Protein AF-A0A117EH33-F1 (afdb_monomer_lite)

pLDDT: mean 70.71, std 17.78, range [29.2, 96.81]

Foldseek 3Di:
DDQDDPVVVLVVDDPLVNLLVVLLVVVVWDKDKDFDDADPNFGWTKIWIFGPDLEAADRFRWTFGWGDDPPATWTWTDGPVDIDTDGSQLVSLQSRAQVVLQVVLVVVPADDQLDDDDAAWFDFDDDPPPDPDDPLQGGCSPPQFQFQKWAKHWRGYNQADEDNDDQPRNDRMDGSVSVSSVCRCQVVPQVAKIWHAHPQRKIKIDSHSRHTIMIIRHPQQRFTWCPDLVVLLPAQWWQKDWPPDDTFIFGSVLVSQVQVVQQDDDPPPFAGWTWGQGPQSWIWTGRTDGPVPDPGIMITHRDDDDPDLDDADPPQRGRPRSDDCVVCRRVDNPPPPDDDD

Organism: Streptomyces scabiei (NCBI:txid1930)

Secondary structure (DSSP, 8-state):
-----HHHHTTTS-HHHHHHHHHHHHTT-EEEEEEEEEETTEEEEEEEEEE--S-SSS-EEEEEEEEEETTEEEEEEEETTEEEEEEHHHHHHHHHHHHHHHHHHHHT----TTSPPSSEEP--PPPPTT--S-TT-----TT---BSEEEEEEE--TTSBPPS--TTTT-SEEEHHHHHHHHHHHHHH-TT-EEEE-TT--EEEESSTTB-EEEEEE-GGG-EE-S-HHHH--SSEEEEE-TT---EEEEHHHHHHHHHHHTS--STTSPP-EEEE-TTS-EEEESSS-TTT-TT-EEEEEEPPPS---PBPTTT-SBGGG-BTTTTBTS----------

Sequence (341 aa):
MDYIDTKDVAAELPTRARTLVEAATANGWDVTVTSQGIVEDAHVRTINLTGAFPTPTTIAELTARCVWYGSSYWAEVSERNGRYAGGFGEFLAWVRDAPAMCRAGKEAGWIQPGSPLPGTELETVPLPQWYDGAPRERIVVRDARMYARYTQSIHHDDTGTPVREAPGYGQPHLSGDAVRAFLGGSLGFWLSSQATITDDETIIYRQTNGHSALTFTPDRDSGVIITHPERYITADAYRVTGHGRVPQVWTQAAVREAVSEATRPGPIDWPDGWALLMPDESVRFAPGGFPWKSADAYIAEPSAAPQAWGPRCGTCGWYVTEHDPARGWGRCSSFQPPTDI

Radius of gyration: 25.62 Å; chains: 1; bounding box: 52×51×78 Å

Structure (mmCIF, N/CA/C/O backbone):
data_AF-A0A117EH33-F1
#
_entry.id   AF-A0A117EH33-F1
#
loop_
_atom_site.group_PDB
_atom_site.id
_atom_site.type_symbol
_atom_site.label_atom_id
_atom_site.label_alt_id
_atom_site.label_comp_id
_atom_site.label_asym_id
_atom_site.label_entity_id
_atom_site.label_seq_id
_atom_site.pdbx_PDB_ins_code
_atom_site.Cartn_x
_atom_site.Cartn_y
_atom_site.Cartn_z
_atom_site.occupancy
_atom_site.B_iso_or_equiv
_atom_site.auth_seq_id
_atom_site.auth_comp_id
_atom_site.auth_asym_id
_atom_site.auth_atom_id
_atom_site.pdbx_PDB_model_num
ATOM 1 N N . MET A 1 1 ? 21.001 -23.228 -42.565 1.00 32.94 1 MET A N 1
ATOM 2 C CA . MET A 1 1 ? 20.419 -22.501 -41.421 1.00 32.94 1 MET A CA 1
ATOM 3 C C . MET A 1 1 ? 19.053 -22.106 -41.919 1.00 32.94 1 MET A C 1
ATOM 5 O O . MET A 1 1 ? 18.964 -21.197 -42.734 1.00 32.94 1 MET A O 1
ATOM 9 N N . ASP A 1 2 ? 18.053 -22.921 -41.606 1.00 29.20 2 ASP A N 1
ATOM 10 C CA . ASP A 1 2 ? 16.750 -22.818 -42.255 1.00 29.20 2 ASP A CA 1
ATOM 11 C C . ASP A 1 2 ? 15.936 -21.743 -41.542 1.00 29.20 2 ASP A C 1
ATOM 13 O O . ASP A 1 2 ? 15.726 -21.797 -40.331 1.00 29.20 2 ASP A O 1
ATOM 17 N N . TYR A 1 3 ? 15.570 -20.714 -42.299 1.00 35.72 3 TYR A N 1
ATOM 18 C CA . TYR A 1 3 ? 14.760 -19.596 -41.840 1.00 35.72 3 TYR A CA 1
ATOM 19 C C . TYR A 1 3 ? 13.304 -20.070 -41.863 1.00 35.72 3 TYR A C 1
ATOM 21 O O . TYR A 1 3 ? 12.694 -20.147 -42.927 1.00 35.72 3 TYR A O 1
ATOM 29 N N . ILE A 1 4 ? 12.781 -20.496 -40.714 1.00 39.84 4 ILE A N 1
ATOM 30 C CA . ILE A 1 4 ? 11.379 -20.906 -40.599 1.00 39.84 4 ILE A CA 1
ATOM 31 C C . ILE A 1 4 ? 10.542 -19.641 -40.397 1.00 39.84 4 ILE A C 1
ATOM 33 O O . ILE A 1 4 ? 10.839 -18.833 -39.516 1.00 39.84 4 ILE A O 1
ATOM 37 N N . ASP A 1 5 ? 9.530 -19.468 -41.245 1.00 42.62 5 ASP A N 1
ATOM 38 C CA . ASP A 1 5 ? 8.597 -18.341 -41.229 1.00 42.62 5 ASP A CA 1
ATOM 39 C C . ASP A 1 5 ? 7.934 -18.200 -39.840 1.00 42.62 5 ASP A C 1
ATOM 41 O O . ASP A 1 5 ? 7.454 -19.171 -39.247 1.00 42.62 5 ASP A O 1
ATOM 45 N N . THR A 1 6 ? 7.936 -16.984 -39.288 1.00 48.59 6 THR A N 1
ATOM 46 C CA . THR A 1 6 ? 7.603 -16.678 -37.883 1.00 48.59 6 THR A CA 1
ATOM 47 C C . THR A 1 6 ? 6.159 -17.006 -37.503 1.00 48.59 6 THR A C 1
ATOM 49 O O . THR A 1 6 ? 5.860 -17.173 -36.318 1.00 48.59 6 THR A O 1
ATOM 52 N N . LYS A 1 7 ? 5.260 -17.144 -38.485 1.00 46.53 7 LYS A N 1
ATOM 53 C CA . LYS A 1 7 ? 3.847 -17.475 -38.251 1.00 46.53 7 LYS A CA 1
ATOM 54 C C . LYS A 1 7 ? 3.591 -18.946 -37.914 1.00 46.53 7 LYS A C 1
ATOM 56 O O . LYS A 1 7 ? 2.681 -19.208 -37.129 1.00 46.53 7 LYS A O 1
ATOM 61 N N . ASP A 1 8 ? 4.397 -19.880 -38.417 1.00 50.66 8 ASP A N 1
ATOM 62 C CA . ASP A 1 8 ? 4.166 -21.318 -38.198 1.00 50.66 8 ASP A CA 1
ATOM 63 C C . ASP A 1 8 ? 4.761 -21.819 -36.868 1.00 50.66 8 ASP A C 1
ATOM 65 O O . ASP A 1 8 ? 4.233 -22.741 -36.246 1.00 50.66 8 ASP A O 1
ATOM 69 N N . VAL A 1 9 ? 5.796 -21.154 -36.342 1.00 53.56 9 VAL A N 1
ATOM 70 C CA . VAL A 1 9 ? 6.488 -21.584 -35.109 1.00 53.56 9 VAL A CA 1
ATOM 71 C C . VAL A 1 9 ? 5.694 -21.263 -33.830 1.00 53.56 9 VAL A C 1
ATOM 73 O O . VAL A 1 9 ? 5.806 -21.975 -32.830 1.00 53.56 9 VAL A O 1
ATOM 76 N N . ALA A 1 10 ? 4.851 -20.222 -33.833 1.00 54.38 10 ALA A N 1
ATOM 77 C CA . ALA A 1 10 ? 4.081 -19.807 -32.653 1.00 54.38 10 ALA A CA 1
ATOM 78 C C . ALA A 1 10 ? 3.013 -20.837 -32.224 1.00 54.38 10 ALA A C 1
ATOM 80 O O . ALA A 1 10 ? 2.735 -20.996 -31.029 1.00 54.38 10 ALA A O 1
ATOM 81 N N . ALA A 1 11 ? 2.445 -21.575 -33.185 1.00 56.12 11 ALA A N 1
ATOM 82 C CA . ALA A 1 11 ? 1.460 -22.627 -32.931 1.00 56.12 11 ALA A CA 1
ATOM 83 C C . ALA A 1 11 ? 2.069 -23.837 -32.199 1.00 56.12 11 ALA A C 1
ATOM 85 O O . ALA A 1 11 ? 1.399 -24.468 -31.379 1.00 56.12 11 ALA A O 1
ATOM 86 N N . GLU A 1 12 ? 3.356 -24.111 -32.424 1.00 58.00 12 GLU A N 1
ATOM 87 C CA . GLU A 1 12 ? 4.089 -25.218 -31.801 1.00 58.00 12 GLU A CA 1
ATOM 88 C C . GLU A 1 12 ? 4.691 -24.864 -30.434 1.00 58.00 12 GLU A C 1
ATOM 90 O O . GLU A 1 12 ? 5.299 -25.720 -29.782 1.00 58.00 12 GLU A O 1
ATOM 95 N N . LEU A 1 13 ? 4.570 -23.610 -29.985 1.00 61.94 13 LEU A N 1
ATOM 96 C CA . LEU A 1 13 ? 5.042 -23.187 -28.671 1.00 61.94 13 LEU A CA 1
ATOM 97 C C . LEU A 1 13 ? 4.104 -23.666 -27.550 1.00 61.94 13 LEU A C 1
ATOM 99 O O . LEU A 1 13 ? 2.877 -23.622 -27.710 1.00 61.94 13 LEU A O 1
ATOM 103 N N . PRO A 1 14 ? 4.654 -24.033 -26.375 1.00 61.84 14 PRO A N 1
ATOM 104 C CA . PRO A 1 14 ? 3.871 -24.184 -25.152 1.00 61.84 14 PRO A CA 1
ATOM 105 C C . PRO A 1 14 ? 3.074 -22.914 -24.845 1.00 61.84 14 PRO A C 1
ATOM 107 O O . PRO A 1 14 ? 3.555 -21.808 -25.093 1.00 61.84 14 PRO A O 1
ATOM 110 N N . THR A 1 15 ? 1.895 -23.059 -24.233 1.00 65.81 15 THR A N 1
ATOM 111 C CA . THR A 1 15 ? 0.943 -21.959 -23.984 1.00 65.81 15 THR A CA 1
ATOM 112 C C . THR A 1 15 ? 1.602 -20.701 -23.420 1.00 65.81 15 THR A C 1
ATOM 114 O O . THR A 1 15 ? 1.385 -19.615 -23.937 1.00 65.81 15 THR A O 1
ATOM 117 N N . ARG A 1 16 ? 2.471 -20.843 -22.411 1.00 60.22 16 ARG A N 1
ATOM 118 C CA . ARG A 1 16 ? 3.173 -19.713 -21.782 1.00 60.22 16 ARG A CA 1
ATOM 119 C C . ARG A 1 16 ? 4.097 -18.964 -22.748 1.00 60.22 16 ARG A C 1
ATOM 121 O O . ARG A 1 16 ? 4.050 -17.742 -22.808 1.00 60.22 16 ARG A O 1
ATOM 128 N N . ALA A 1 17 ? 4.898 -19.691 -23.523 1.00 63.78 17 ALA A N 1
ATOM 129 C CA . ALA A 1 17 ? 5.773 -19.117 -24.543 1.00 63.78 17 ALA A CA 1
ATOM 130 C C . ALA A 1 17 ? 4.973 -18.420 -25.653 1.00 63.78 17 ALA A C 1
ATOM 132 O O . ALA A 1 17 ? 5.368 -17.359 -26.123 1.00 63.78 17 ALA A O 1
ATOM 133 N N . ARG A 1 18 ? 3.818 -18.977 -26.026 1.00 70.94 18 ARG A N 1
ATOM 134 C CA . ARG A 1 18 ? 2.903 -18.345 -26.978 1.00 70.94 18 ARG A CA 1
ATOM 135 C C . ARG A 1 18 ? 2.345 -17.027 -26.446 1.00 70.94 18 ARG A C 1
ATOM 137 O O . ARG A 1 18 ? 2.411 -16.036 -27.157 1.00 70.94 18 ARG A O 1
ATOM 144 N N . THR A 1 19 ? 1.906 -16.985 -25.185 1.00 73.12 19 THR A N 1
ATOM 145 C CA . THR A 1 19 ? 1.428 -15.747 -24.541 1.00 73.12 19 THR A CA 1
ATOM 146 C C . THR A 1 19 ? 2.493 -14.650 -24.538 1.00 73.12 19 THR A C 1
ATOM 148 O O . THR A 1 19 ? 2.176 -13.482 -24.734 1.00 73.12 19 THR A O 1
ATOM 151 N N . LEU A 1 20 ? 3.764 -15.016 -24.350 1.00 70.12 20 LEU A N 1
ATOM 152 C CA . LEU A 1 20 ? 4.884 -14.079 -24.432 1.00 70.12 20 LEU A CA 1
ATOM 153 C C . LEU A 1 20 ? 5.059 -13.511 -25.847 1.00 70.12 20 LEU A C 1
ATOM 155 O O . LEU A 1 20 ? 5.200 -12.302 -26.004 1.00 70.12 20 LEU A O 1
ATOM 159 N N . VAL A 1 21 ? 5.037 -14.376 -26.864 1.00 72.12 21 VAL A N 1
ATOM 160 C CA . VAL A 1 21 ? 5.128 -13.967 -28.273 1.00 72.12 21 VAL A CA 1
ATOM 161 C C . VAL A 1 21 ? 3.954 -13.068 -28.656 1.00 72.12 21 VAL A C 1
ATOM 163 O O . VAL A 1 21 ? 4.169 -12.000 -29.214 1.00 72.12 21 VAL A O 1
ATOM 166 N N . GLU A 1 22 ? 2.730 -13.452 -28.294 1.00 77.75 22 GLU A N 1
ATOM 167 C CA . GLU A 1 22 ? 1.518 -12.664 -28.534 1.00 77.75 22 GLU A CA 1
ATOM 168 C C . GLU A 1 22 ? 1.610 -11.273 -27.891 1.00 77.75 22 GLU A C 1
ATOM 170 O O . GLU A 1 22 ? 1.312 -10.276 -28.547 1.00 77.75 22 GLU A O 1
ATOM 175 N N . ALA A 1 23 ? 2.076 -11.187 -26.639 1.00 74.81 23 ALA A N 1
ATOM 176 C CA . ALA A 1 23 ? 2.270 -9.916 -25.944 1.00 74.81 23 ALA A CA 1
ATOM 177 C C . ALA A 1 23 ? 3.362 -9.053 -26.600 1.00 74.81 23 ALA A C 1
ATOM 179 O O . ALA A 1 23 ? 3.168 -7.853 -26.785 1.00 74.81 23 ALA A O 1
ATOM 180 N N . ALA A 1 24 ? 4.489 -9.649 -26.994 1.00 72.94 24 ALA A N 1
ATOM 181 C CA . ALA A 1 24 ? 5.569 -8.942 -27.680 1.00 72.94 24 ALA A CA 1
ATOM 182 C C . ALA A 1 24 ? 5.109 -8.398 -29.044 1.00 72.94 24 ALA A C 1
ATOM 184 O O . ALA A 1 24 ? 5.305 -7.221 -29.345 1.00 72.94 24 ALA A O 1
ATOM 185 N N . THR A 1 25 ? 4.417 -9.219 -29.838 1.00 75.31 25 THR A N 1
ATOM 186 C CA . THR A 1 25 ? 3.854 -8.809 -31.131 1.00 75.31 25 THR A CA 1
ATOM 187 C C . THR A 1 25 ? 2.795 -7.718 -30.969 1.00 75.31 25 THR A C 1
ATOM 189 O O . THR A 1 25 ? 2.787 -6.764 -31.745 1.00 75.31 25 THR A O 1
ATOM 192 N N . ALA A 1 26 ? 1.935 -7.799 -29.948 1.00 76.25 26 ALA A N 1
ATOM 193 C CA . ALA A 1 26 ? 0.953 -6.751 -29.651 1.00 76.25 26 ALA A CA 1
ATOM 194 C C . ALA A 1 26 ? 1.611 -5.398 -29.322 1.00 76.25 26 ALA A C 1
ATOM 196 O O . ALA A 1 26 ? 1.038 -4.348 -29.608 1.00 76.25 26 ALA A O 1
ATOM 197 N N . ASN A 1 27 ? 2.828 -5.423 -28.776 1.00 69.25 27 ASN A N 1
ATOM 198 C CA . ASN A 1 27 ? 3.640 -4.238 -28.509 1.00 69.25 27 ASN A CA 1
ATOM 199 C C . ASN A 1 27 ? 4.532 -3.816 -29.691 1.00 69.25 27 ASN A C 1
ATOM 201 O O . ASN A 1 27 ? 5.344 -2.904 -29.545 1.00 69.25 27 ASN A O 1
ATOM 205 N N . GLY A 1 28 ? 4.374 -4.440 -30.863 1.00 70.00 28 GLY A N 1
ATOM 206 C CA . GLY A 1 28 ? 5.119 -4.098 -32.075 1.00 70.00 28 GLY A CA 1
ATOM 207 C C . GLY A 1 28 ? 6.583 -4.536 -32.050 1.00 70.00 28 GLY A C 1
ATOM 208 O O . GLY A 1 28 ? 7.408 -3.904 -32.704 1.00 70.00 28 GLY A O 1
ATOM 209 N N . TRP A 1 29 ? 6.926 -5.565 -31.271 1.00 70.88 29 TRP A N 1
ATOM 210 C CA . TRP A 1 29 ? 8.280 -6.121 -31.241 1.00 70.88 29 TRP A CA 1
ATOM 211 C C . TRP A 1 29 ? 8.422 -7.239 -32.267 1.00 70.88 29 TRP A C 1
ATOM 213 O O . TRP A 1 29 ? 7.504 -8.048 -32.444 1.00 70.88 29 TRP A O 1
ATOM 223 N N . ASP A 1 30 ? 9.594 -7.324 -32.892 1.00 68.00 30 ASP A N 1
ATOM 224 C CA . ASP A 1 30 ? 9.932 -8.458 -33.736 1.00 68.00 30 ASP A CA 1
ATOM 225 C C . ASP A 1 30 ? 10.215 -9.675 -32.853 1.00 68.00 30 ASP A C 1
ATOM 227 O O . ASP A 1 30 ? 10.876 -9.616 -31.813 1.00 68.00 30 ASP A O 1
ATOM 231 N N . VAL A 1 31 ? 9.693 -10.821 -33.265 1.00 67.81 31 VAL A N 1
ATOM 232 C CA . VAL A 1 31 ? 9.829 -12.069 -32.521 1.00 67.81 31 VAL A CA 1
ATOM 233 C C . VAL A 1 31 ? 10.512 -13.085 -33.408 1.00 67.81 31 VAL A C 1
ATOM 235 O O . VAL A 1 31 ? 9.998 -13.441 -34.465 1.00 67.81 31 VAL A O 1
ATOM 238 N N . THR A 1 32 ? 11.650 -13.596 -32.951 1.00 68.00 32 THR A N 1
ATOM 239 C CA . THR A 1 32 ? 12.345 -14.709 -33.592 1.00 68.00 32 THR A CA 1
ATOM 240 C C . THR A 1 32 ? 12.410 -15.883 -32.628 1.00 68.00 32 THR A C 1
ATOM 242 O O . THR A 1 32 ? 13.146 -15.885 -31.643 1.00 68.00 32 THR A O 1
ATOM 245 N N . VAL A 1 33 ? 11.652 -16.936 -32.913 1.00 64.94 33 VAL A N 1
ATOM 246 C CA . VAL A 1 33 ? 11.730 -18.171 -32.130 1.00 64.94 33 VAL A CA 1
ATOM 247 C C . VAL A 1 33 ? 12.861 -19.026 -32.689 1.00 64.94 33 VAL A C 1
ATOM 249 O O . VAL A 1 33 ? 12.839 -19.396 -33.859 1.00 64.94 33 VAL A O 1
ATOM 252 N N . THR A 1 34 ? 13.855 -19.357 -31.866 1.00 62.88 34 THR A N 1
ATOM 253 C CA . THR A 1 34 ? 14.978 -20.206 -32.279 1.00 62.88 34 THR A CA 1
ATOM 254 C C . THR A 1 34 ? 15.026 -21.445 -31.395 1.00 62.88 34 THR A C 1
ATOM 256 O O . THR A 1 34 ? 15.453 -21.403 -30.242 1.00 62.88 34 THR A O 1
ATOM 259 N N . SER A 1 35 ? 14.598 -22.595 -31.914 1.00 59.78 35 SER A N 1
ATOM 260 C CA . SER A 1 35 ? 14.774 -23.851 -31.183 1.00 59.78 35 SER A CA 1
ATOM 261 C C . SER A 1 35 ? 16.269 -24.152 -31.051 1.00 59.78 35 SER A C 1
ATOM 263 O O . SER A 1 35 ? 16.953 -24.295 -32.066 1.00 59.78 35 SER A O 1
ATOM 265 N N . GLN A 1 36 ? 16.783 -24.286 -29.829 1.00 58.34 36 GLN A N 1
ATOM 266 C CA . GLN A 1 36 ? 18.132 -24.801 -29.613 1.00 58.34 36 GLN A CA 1
ATOM 267 C C . GLN A 1 36 ? 18.088 -26.039 -28.730 1.00 58.34 36 GLN A C 1
ATOM 269 O O . GLN A 1 36 ? 18.191 -25.960 -27.513 1.00 58.34 36 GLN A O 1
ATOM 274 N N . GLY A 1 37 ? 18.027 -27.180 -29.412 1.00 56.84 37 GLY A N 1
ATOM 275 C CA . GLY A 1 37 ? 18.593 -28.442 -28.961 1.00 56.84 37 GLY A CA 1
ATOM 276 C C . GLY A 1 37 ? 18.007 -29.066 -27.697 1.00 56.84 37 GLY A C 1
ATOM 277 O O . GLY A 1 37 ? 16.939 -28.716 -27.198 1.00 56.84 37 GLY A O 1
ATOM 278 N N . ILE A 1 38 ? 18.742 -30.067 -27.231 1.00 55.69 38 ILE A N 1
ATOM 279 C CA . ILE A 1 38 ? 18.516 -30.792 -25.990 1.00 55.69 38 ILE A CA 1
ATOM 280 C C . ILE A 1 38 ? 19.677 -30.405 -25.069 1.00 55.69 38 ILE A C 1
ATOM 282 O O . ILE A 1 38 ? 20.835 -30.531 -25.469 1.00 55.69 38 ILE A O 1
ATOM 286 N N . VAL A 1 39 ? 19.385 -29.911 -23.868 1.00 53.38 39 VAL A N 1
ATOM 287 C CA . VAL A 1 39 ? 20.381 -29.668 -22.813 1.00 53.38 39 VAL A CA 1
ATOM 288 C C . VAL A 1 39 ? 20.033 -30.605 -21.668 1.00 53.38 39 VAL A C 1
ATOM 290 O O . VAL A 1 39 ? 18.908 -30.551 -21.184 1.00 53.38 39 VAL A O 1
ATOM 293 N N . GLU A 1 40 ? 20.969 -31.471 -21.268 1.00 53.94 40 GLU A N 1
ATOM 294 C CA . GLU A 1 40 ? 20.765 -32.443 -20.177 1.00 53.94 40 GLU A CA 1
ATOM 295 C C . GLU A 1 40 ? 19.462 -33.258 -20.341 1.00 53.94 40 GLU A C 1
ATOM 297 O O . GLU A 1 40 ? 18.625 -33.311 -19.445 1.00 53.94 40 GLU A O 1
ATOM 302 N N . ASP A 1 41 ? 19.260 -33.843 -21.528 1.00 53.62 41 ASP A N 1
ATOM 303 C CA . ASP A 1 41 ? 18.075 -34.640 -21.901 1.00 53.62 41 ASP A CA 1
ATOM 304 C C . ASP A 1 41 ? 16.724 -33.890 -21.899 1.00 53.62 41 ASP A C 1
ATOM 306 O O . ASP A 1 41 ? 15.674 -34.490 -22.138 1.00 53.62 41 ASP A O 1
ATOM 310 N N . ALA A 1 42 ? 16.728 -32.564 -21.724 1.00 50.59 42 ALA A N 1
ATOM 311 C CA . ALA A 1 42 ? 15.542 -31.717 -21.804 1.00 50.59 42 ALA A CA 1
ATOM 312 C C . ALA A 1 42 ? 15.526 -30.873 -23.090 1.00 50.59 42 ALA A C 1
ATOM 314 O O . ALA A 1 42 ? 16.528 -30.269 -23.474 1.00 50.59 42 ALA A O 1
ATOM 315 N N . HIS A 1 43 ? 14.372 -30.799 -23.761 1.00 53.12 43 HIS A N 1
ATOM 316 C CA . HIS A 1 43 ? 14.187 -29.920 -24.919 1.00 53.12 43 HIS A CA 1
ATOM 317 C C . HIS A 1 43 ? 14.307 -28.453 -24.502 1.00 53.12 43 HIS A C 1
ATOM 319 O O . HIS A 1 43 ? 13.494 -27.970 -23.723 1.00 53.12 43 HIS A O 1
ATOM 325 N N . VAL A 1 44 ? 15.251 -27.710 -25.075 1.00 55.03 44 VAL A N 1
ATOM 326 C CA . VAL A 1 44 ? 15.407 -26.275 -24.816 1.00 55.03 44 VAL A CA 1
ATOM 327 C C . VAL A 1 44 ? 14.908 -25.473 -26.019 1.00 55.03 44 VAL A C 1
ATOM 329 O O . VAL A 1 44 ? 15.209 -25.765 -27.177 1.00 55.03 44 VAL A O 1
ATOM 332 N N . ARG A 1 45 ? 14.090 -24.447 -25.757 1.00 59.09 45 ARG A N 1
ATOM 333 C CA . ARG A 1 45 ? 13.563 -23.546 -26.790 1.00 59.09 45 ARG A CA 1
ATOM 334 C C . ARG A 1 45 ? 13.915 -22.110 -26.443 1.00 59.09 45 ARG A C 1
ATOM 336 O O . ARG A 1 45 ? 13.332 -21.527 -25.539 1.00 59.09 45 ARG A O 1
ATOM 343 N N . THR A 1 46 ? 14.833 -21.521 -27.192 1.00 60.41 46 THR A N 1
ATOM 344 C CA . THR A 1 46 ? 15.210 -20.121 -26.999 1.00 60.41 46 THR A CA 1
ATOM 345 C C . THR A 1 46 ? 14.232 -19.226 -27.762 1.00 60.41 46 THR A C 1
ATOM 347 O O . THR A 1 46 ? 13.940 -19.459 -28.935 1.00 60.41 46 THR A O 1
ATOM 350 N N . ILE A 1 47 ? 13.689 -18.203 -27.104 1.00 61.12 47 ILE A N 1
ATOM 351 C CA . ILE A 1 47 ? 12.806 -17.225 -27.744 1.00 61.12 47 ILE A CA 1
ATOM 352 C C . ILE A 1 47 ? 13.563 -15.906 -27.774 1.00 61.12 47 ILE A C 1
ATOM 354 O O . ILE A 1 47 ? 13.796 -15.287 -26.746 1.00 61.12 47 ILE A O 1
ATOM 358 N N . ASN A 1 48 ? 13.971 -15.466 -28.954 1.00 62.44 48 ASN A N 1
ATOM 359 C CA . ASN A 1 48 ? 14.631 -14.179 -29.098 1.00 62.44 48 ASN A CA 1
ATOM 360 C C . ASN A 1 48 ? 13.565 -13.135 -29.437 1.00 62.44 48 ASN A C 1
ATOM 362 O O . ASN A 1 48 ? 12.850 -13.266 -30.430 1.00 62.44 48 ASN A O 1
ATOM 366 N N . LEU A 1 49 ? 13.412 -12.126 -28.584 1.00 61.50 49 LEU A N 1
ATOM 367 C CA . LEU A 1 49 ? 12.507 -11.005 -28.808 1.00 61.50 49 LEU A CA 1
ATOM 368 C C . LEU A 1 49 ? 13.358 -9.791 -29.173 1.00 61.50 49 LEU A C 1
ATOM 370 O O . LEU A 1 49 ? 14.105 -9.270 -28.355 1.00 61.50 49 LEU A O 1
ATOM 374 N N . THR A 1 50 ? 13.257 -9.312 -30.399 1.00 54.84 50 THR A N 1
ATOM 375 C CA . THR A 1 50 ? 14.011 -8.138 -30.834 1.00 54.84 50 THR A CA 1
ATOM 376 C C . THR A 1 50 ? 13.026 -7.009 -31.061 1.00 54.84 50 THR A C 1
ATOM 378 O O . THR A 1 50 ? 12.250 -7.030 -31.999 1.00 54.84 50 THR A O 1
ATOM 381 N N . GLY A 1 51 ? 13.015 -6.009 -30.191 1.00 51.59 51 GLY A N 1
ATOM 382 C CA . GLY A 1 51 ? 12.079 -4.897 -30.309 1.00 51.59 51 GLY A CA 1
ATOM 383 C C . GLY A 1 51 ? 12.712 -3.593 -29.867 1.00 51.59 51 GLY A C 1
ATOM 384 O O . GLY A 1 51 ? 13.671 -3.577 -29.095 1.00 51.59 51 GLY A O 1
ATOM 385 N N . ALA A 1 52 ? 12.163 -2.478 -30.343 1.00 49.53 52 ALA A N 1
ATOM 386 C CA . ALA A 1 52 ? 12.417 -1.192 -29.716 1.00 49.53 52 ALA A CA 1
ATOM 387 C C . ALA A 1 52 ? 11.670 -1.177 -28.376 1.00 49.53 52 ALA A C 1
ATOM 389 O O . ALA A 1 52 ? 10.491 -0.830 -28.294 1.00 49.53 52 ALA A O 1
ATOM 390 N N . PHE A 1 53 ? 12.352 -1.623 -27.325 1.00 50.25 53 PHE A N 1
ATOM 391 C CA . PHE A 1 53 ? 11.906 -1.365 -25.967 1.00 50.25 53 PHE A CA 1
ATOM 392 C C . PHE A 1 53 ? 11.997 0.147 -25.700 1.00 50.25 53 PHE A C 1
ATOM 394 O O . PHE A 1 53 ? 12.877 0.797 -26.275 1.00 50.25 53 PHE A O 1
ATOM 401 N N . PRO A 1 54 ? 11.174 0.733 -24.814 1.00 49.84 54 PRO A N 1
ATOM 402 C CA . PRO A 1 54 ? 11.550 1.966 -24.128 1.00 49.84 54 PRO A CA 1
ATOM 403 C C . PRO A 1 54 ? 12.803 1.702 -23.269 1.00 49.84 54 PRO A C 1
ATOM 405 O O . PRO A 1 54 ? 12.715 1.482 -22.067 1.00 49.84 54 PRO A O 1
ATOM 408 N N . THR A 1 55 ? 13.960 1.622 -23.930 1.00 45.88 55 THR A N 1
ATOM 409 C CA . THR A 1 55 ? 15.310 1.712 -23.366 1.00 45.88 55 THR A CA 1
ATOM 410 C C . THR A 1 55 ? 16.077 2.790 -24.139 1.00 45.88 55 THR A C 1
ATOM 412 O O . THR A 1 55 ? 15.796 3.007 -25.319 1.00 45.88 55 THR A O 1
ATOM 415 N N . PRO A 1 56 ? 17.084 3.432 -23.524 1.00 37.91 56 PRO A N 1
ATOM 416 C CA . PRO A 1 56 ? 17.500 4.793 -23.865 1.00 37.91 56 PRO A CA 1
ATOM 417 C C . PRO A 1 56 ? 18.060 5.023 -25.270 1.00 37.91 56 PRO A C 1
ATOM 419 O O . PRO A 1 56 ? 17.985 6.126 -25.795 1.00 37.91 56 PRO A O 1
ATOM 422 N N . THR A 1 57 ? 18.729 4.038 -25.874 1.00 33.59 57 THR A N 1
ATOM 423 C CA . THR A 1 57 ? 19.696 4.365 -26.944 1.00 33.59 57 THR A CA 1
ATOM 424 C C . THR A 1 57 ? 19.912 3.295 -28.014 1.00 33.59 57 THR A C 1
ATOM 426 O O . THR A 1 57 ? 20.731 3.500 -28.908 1.00 33.59 57 THR A O 1
ATOM 429 N N . THR A 1 58 ? 19.186 2.172 -28.004 1.00 39.09 58 THR A N 1
ATOM 430 C CA . THR A 1 58 ? 19.275 1.171 -29.087 1.00 39.09 58 THR A CA 1
ATOM 431 C C . THR A 1 58 ? 18.063 0.244 -29.130 1.00 39.09 58 THR A C 1
ATOM 433 O O . THR A 1 58 ? 17.354 0.126 -28.139 1.00 39.09 58 THR A O 1
ATOM 436 N N . ILE A 1 59 ? 17.878 -0.466 -30.255 1.00 39.34 59 ILE A N 1
ATOM 437 C CA . ILE A 1 59 ? 17.162 -1.752 -30.276 1.00 39.34 59 ILE A CA 1
ATOM 438 C C . ILE A 1 59 ? 17.822 -2.613 -29.193 1.00 39.34 59 ILE A C 1
ATOM 440 O O . ILE A 1 59 ? 18.949 -3.082 -29.375 1.00 39.34 59 ILE A O 1
ATOM 444 N N . ALA A 1 60 ? 17.187 -2.743 -28.032 1.00 42.28 60 ALA A N 1
ATOM 445 C CA . ALA A 1 60 ? 17.593 -3.739 -27.064 1.00 42.28 60 ALA A CA 1
ATOM 446 C C . ALA A 1 60 ? 17.206 -5.087 -27.674 1.00 42.28 60 ALA A C 1
ATOM 448 O O . ALA A 1 60 ? 16.031 -5.444 -27.735 1.00 42.28 60 ALA A O 1
ATOM 449 N N . GLU A 1 61 ? 18.191 -5.808 -28.210 1.00 44.22 61 GLU A N 1
ATOM 450 C CA . GLU A 1 61 ? 18.010 -7.213 -28.557 1.00 44.22 61 GLU A CA 1
ATOM 451 C C . GLU A 1 61 ? 17.741 -7.964 -27.263 1.00 44.22 61 GLU A C 1
ATOM 453 O O . GLU A 1 61 ? 18.648 -8.235 -26.472 1.00 44.22 61 GLU A O 1
ATOM 458 N N . LEU A 1 62 ? 16.472 -8.255 -27.022 1.00 46.56 62 LEU A N 1
ATOM 459 C CA . LEU A 1 62 ? 16.050 -8.909 -25.816 1.00 46.56 62 LEU A CA 1
ATOM 460 C C . LEU A 1 62 ? 16.031 -10.417 -26.051 1.00 46.56 62 LEU A C 1
ATOM 462 O O . LEU A 1 62 ? 15.090 -11.027 -26.553 1.00 46.56 62 LEU A O 1
ATOM 466 N N . THR A 1 63 ? 17.126 -11.061 -25.681 1.00 48.03 63 THR A N 1
ATOM 467 C CA . THR A 1 63 ? 17.197 -12.520 -25.758 1.00 48.03 63 THR A CA 1
ATOM 468 C C . THR A 1 63 ? 16.479 -13.092 -24.540 1.00 48.03 63 THR A C 1
ATOM 470 O O . THR A 1 63 ? 17.020 -13.022 -23.442 1.00 48.03 63 THR A O 1
ATOM 473 N N . ALA A 1 64 ? 15.270 -13.637 -24.722 1.00 47.97 64 ALA A N 1
ATOM 474 C CA . ALA A 1 64 ? 14.520 -14.325 -23.676 1.00 47.97 64 ALA A CA 1
ATOM 475 C C . ALA A 1 64 ? 14.809 -15.831 -23.724 1.00 47.97 64 ALA A C 1
ATOM 477 O O . ALA A 1 64 ? 14.168 -16.625 -24.425 1.00 47.97 64 ALA A O 1
ATOM 478 N N . ARG A 1 65 ? 15.797 -16.278 -22.950 1.00 51.38 65 ARG A N 1
ATOM 479 C CA . ARG A 1 65 ? 16.135 -17.703 -22.928 1.00 51.38 65 ARG A CA 1
ATOM 480 C C . ARG A 1 65 ? 15.142 -18.472 -22.064 1.00 51.38 65 ARG A C 1
ATOM 482 O O . ARG A 1 65 ? 15.307 -18.534 -20.853 1.00 51.38 65 ARG A O 1
ATOM 489 N N . CYS A 1 66 ? 14.145 -19.091 -22.693 1.00 49.59 66 CYS A N 1
ATOM 490 C CA . CYS A 1 66 ? 13.203 -19.978 -22.018 1.00 49.59 66 CYS A CA 1
ATOM 491 C C . CYS A 1 66 ? 13.772 -21.403 -21.931 1.00 49.59 66 CYS A C 1
ATOM 493 O O . CYS A 1 66 ? 13.784 -22.151 -22.906 1.00 49.59 66 CYS A O 1
ATOM 495 N N . VAL A 1 67 ? 14.252 -21.808 -20.758 1.00 49.69 67 VAL A N 1
ATOM 496 C CA . VAL A 1 67 ? 14.691 -23.198 -20.548 1.00 49.69 67 VAL A CA 1
ATOM 497 C C . VAL A 1 67 ? 13.501 -24.016 -20.059 1.00 49.69 67 VAL A C 1
ATOM 499 O O . VAL A 1 67 ? 12.888 -23.679 -19.045 1.00 49.69 67 VAL A O 1
ATOM 502 N N . TRP A 1 68 ? 13.154 -25.071 -20.798 1.00 48.69 68 TRP A N 1
ATOM 503 C CA . TRP A 1 68 ? 12.111 -26.015 -20.409 1.00 48.69 68 TRP A CA 1
ATOM 504 C C . TRP A 1 68 ? 12.767 -27.200 -19.698 1.00 48.69 68 TRP A C 1
ATOM 506 O O . TRP A 1 68 ? 13.488 -27.979 -20.311 1.00 48.69 68 TRP A O 1
ATOM 516 N N . TYR A 1 69 ? 12.496 -27.332 -18.397 1.00 43.88 69 TYR A N 1
ATOM 517 C CA . TYR A 1 69 ? 12.873 -28.496 -17.594 1.00 43.88 69 TYR A CA 1
ATOM 518 C C . TYR A 1 69 ? 11.617 -29.089 -16.934 1.00 43.88 69 TYR A C 1
ATOM 520 O O . TYR A 1 69 ? 11.185 -28.639 -15.872 1.00 43.88 69 TYR A O 1
ATOM 528 N N . GLY A 1 70 ? 10.953 -30.048 -17.589 1.00 47.12 70 GLY A N 1
ATOM 529 C CA . GLY A 1 70 ? 9.717 -30.652 -17.064 1.00 47.12 70 GLY A CA 1
ATOM 530 C C . GLY A 1 70 ? 8.564 -29.644 -16.905 1.00 47.12 70 GLY A C 1
ATOM 531 O O . GLY A 1 70 ? 8.044 -29.145 -17.897 1.00 47.12 70 GLY A O 1
ATOM 532 N N . SER A 1 71 ? 8.135 -29.343 -15.675 1.00 39.97 71 SER A N 1
ATOM 533 C CA . SER A 1 71 ? 7.103 -28.329 -15.367 1.00 39.97 71 SER A CA 1
ATOM 534 C C . SER A 1 71 ? 7.668 -26.940 -15.021 1.00 39.97 71 SER A C 1
ATOM 536 O O . SER A 1 71 ? 6.900 -26.022 -14.722 1.00 39.97 71 SER A O 1
ATOM 538 N N . SER A 1 72 ? 8.994 -26.786 -15.018 1.00 40.78 72 SER A N 1
ATOM 539 C CA . SER A 1 72 ? 9.687 -25.580 -14.559 1.00 40.78 72 SER A CA 1
ATOM 540 C C . SER A 1 72 ? 10.115 -24.696 -15.731 1.00 40.78 72 SER A C 1
ATOM 542 O O . SER A 1 72 ? 10.607 -25.184 -16.750 1.00 40.78 72 SER A O 1
ATOM 544 N N . TYR A 1 73 ? 9.917 -23.385 -15.563 1.00 49.53 73 TYR A N 1
ATOM 545 C CA . TYR A 1 73 ? 10.189 -22.349 -16.560 1.00 49.53 73 TYR A CA 1
ATOM 546 C C . TYR A 1 73 ? 11.189 -21.346 -15.993 1.00 49.53 73 TYR A C 1
ATOM 548 O O . TYR A 1 73 ? 10.959 -20.799 -14.914 1.00 49.53 73 TYR A O 1
ATOM 556 N N . TRP A 1 74 ? 12.249 -21.055 -16.740 1.00 43.38 74 TRP A N 1
ATOM 557 C CA . TRP A 1 74 ? 13.199 -19.995 -16.405 1.00 43.38 74 TRP A CA 1
ATOM 558 C C . TRP A 1 74 ? 13.425 -19.098 -17.620 1.00 43.38 74 TRP A C 1
ATOM 560 O O . TRP A 1 74 ? 13.492 -19.621 -18.733 1.00 43.38 74 TRP A O 1
ATOM 570 N N . ALA A 1 75 ? 13.490 -17.780 -17.410 1.00 49.06 75 ALA A N 1
ATOM 571 C CA . ALA A 1 75 ? 13.744 -16.786 -18.448 1.00 49.06 75 ALA A CA 1
ATOM 572 C C . ALA A 1 75 ? 14.977 -15.953 -18.067 1.00 49.06 75 ALA A C 1
ATOM 574 O O . ALA A 1 75 ? 14.980 -15.264 -17.052 1.00 49.06 75 ALA A O 1
ATOM 575 N N . GLU A 1 76 ? 16.026 -16.006 -18.883 1.00 47.53 76 GLU A N 1
ATOM 576 C CA . GLU A 1 76 ? 17.124 -15.033 -18.808 1.00 47.53 76 GLU A CA 1
ATOM 577 C C . GLU A 1 76 ? 16.812 -13.885 -19.757 1.00 47.53 76 GLU A C 1
ATOM 579 O O . GLU A 1 76 ? 16.417 -14.146 -20.893 1.00 47.53 76 GLU A O 1
ATOM 584 N N . VAL A 1 77 ? 17.014 -12.650 -19.307 1.00 45.91 77 VAL A N 1
ATOM 585 C CA . VAL A 1 77 ? 16.935 -11.445 -20.134 1.00 45.91 77 VAL A CA 1
ATOM 586 C C . VAL A 1 77 ? 18.312 -10.805 -20.129 1.00 45.91 77 VAL A C 1
ATOM 588 O O . VAL A 1 77 ? 18.804 -10.388 -19.085 1.00 45.91 77 VAL A O 1
ATOM 591 N N . SER A 1 78 ? 18.967 -10.718 -21.280 1.00 40.34 78 SER A N 1
ATOM 592 C CA . SER A 1 78 ? 20.213 -9.958 -21.404 1.00 40.34 78 SER A CA 1
ATOM 593 C C . SER A 1 78 ? 19.966 -8.667 -22.168 1.00 40.34 78 SER A C 1
ATOM 595 O O . SER A 1 78 ? 19.548 -8.720 -23.321 1.00 40.34 78 SER A O 1
ATOM 597 N N . GLU A 1 79 ? 20.277 -7.527 -21.556 1.00 39.38 79 GLU A N 1
ATOM 598 C CA . GLU A 1 79 ? 20.450 -6.263 -22.272 1.00 39.38 79 GLU A CA 1
ATOM 599 C C . GLU A 1 79 ? 21.932 -6.081 -22.630 1.00 39.38 79 GLU A C 1
ATOM 601 O O . GLU A 1 79 ? 22.823 -6.636 -21.983 1.00 39.38 79 GLU A O 1
ATOM 606 N N . ARG A 1 80 ? 22.222 -5.260 -23.646 1.00 33.72 80 ARG A N 1
ATOM 607 C CA . ARG A 1 80 ? 23.569 -5.024 -24.213 1.00 33.72 80 ARG A CA 1
ATOM 608 C C . ARG A 1 80 ? 24.662 -4.682 -23.174 1.00 33.72 80 ARG A C 1
ATOM 610 O O . ARG A 1 80 ? 25.839 -4.849 -23.474 1.00 33.72 80 ARG A O 1
ATOM 617 N N . ASN A 1 81 ? 24.276 -4.258 -21.963 1.00 32.41 81 ASN A N 1
ATOM 618 C CA . ASN A 1 81 ? 25.154 -3.867 -20.854 1.00 32.41 81 ASN A CA 1
ATOM 619 C C . ASN A 1 81 ? 24.947 -4.674 -19.543 1.00 32.41 81 ASN A C 1
ATOM 621 O O . ASN A 1 81 ? 25.465 -4.272 -18.499 1.00 32.41 81 ASN A O 1
ATOM 625 N N . GLY A 1 82 ? 24.216 -5.800 -19.545 1.00 38.06 82 GLY A N 1
ATOM 626 C CA . GLY A 1 82 ? 24.022 -6.625 -18.342 1.00 38.06 82 GLY A CA 1
ATOM 627 C C . GLY A 1 82 ? 23.073 -7.819 -18.513 1.00 38.06 82 GLY A C 1
ATOM 628 O O . GLY A 1 82 ? 22.194 -7.818 -19.368 1.00 38.06 82 GLY A O 1
ATOM 629 N N . ARG A 1 83 ? 23.243 -8.853 -17.677 1.00 38.88 83 ARG A N 1
ATOM 630 C CA . ARG A 1 83 ? 22.329 -10.006 -17.591 1.00 38.88 83 ARG A CA 1
ATOM 631 C C . ARG A 1 83 ? 21.377 -9.828 -16.412 1.00 38.88 83 ARG A C 1
ATOM 633 O O . ARG A 1 83 ? 21.836 -9.606 -15.293 1.00 38.88 83 ARG A O 1
ATOM 640 N N . TYR A 1 84 ? 20.082 -9.951 -16.665 1.00 49.44 84 TYR A N 1
ATOM 641 C CA . TYR A 1 84 ? 19.031 -10.063 -15.663 1.00 49.44 84 TYR A CA 1
ATOM 642 C C . TYR A 1 84 ? 18.502 -11.501 -15.656 1.00 49.44 84 TYR A C 1
ATOM 644 O O . TYR A 1 84 ? 18.116 -12.058 -16.685 1.00 49.44 84 TYR A O 1
ATOM 652 N N . ALA A 1 85 ? 18.498 -12.108 -14.476 1.00 45.09 85 ALA A N 1
ATOM 653 C CA . ALA A 1 85 ? 17.826 -13.371 -14.228 1.00 45.09 85 ALA A CA 1
ATOM 654 C C . ALA A 1 85 ? 16.516 -13.063 -13.501 1.00 45.09 85 ALA A C 1
ATOM 656 O O . ALA A 1 85 ? 16.553 -12.530 -12.394 1.00 45.09 85 ALA A O 1
ATOM 657 N N . GLY A 1 86 ? 15.384 -13.404 -14.114 1.00 51.69 86 GLY A N 1
ATOM 658 C CA . GLY A 1 86 ? 14.060 -13.264 -13.511 1.00 51.69 86 GLY A CA 1
ATOM 659 C C . GLY A 1 86 ? 13.215 -14.508 -13.739 1.00 51.69 86 GLY A C 1
ATOM 660 O O . GLY A 1 86 ? 13.519 -15.369 -14.569 1.00 51.69 86 GLY A O 1
ATOM 661 N N . GLY A 1 87 ? 12.128 -14.637 -12.989 1.00 54.44 87 GLY A N 1
ATOM 662 C CA . GLY A 1 87 ? 11.134 -15.664 -13.273 1.00 54.44 87 GLY A CA 1
ATOM 663 C C . GLY A 1 87 ? 10.454 -15.401 -14.622 1.00 54.44 87 GLY A C 1
ATOM 664 O O . GLY A 1 87 ? 10.192 -14.257 -14.985 1.00 54.44 87 GLY A O 1
ATOM 665 N N . PHE A 1 88 ? 10.069 -16.456 -15.350 1.00 59.06 88 PHE A N 1
ATOM 666 C CA . PHE A 1 88 ? 9.298 -16.316 -16.598 1.00 59.06 88 PHE A CA 1
ATOM 667 C C . PHE A 1 88 ? 8.036 -15.447 -16.424 1.00 59.06 88 PHE A C 1
ATOM 669 O O . PHE A 1 88 ? 7.656 -14.713 -17.329 1.00 59.06 88 PHE A O 1
ATOM 676 N N . GLY A 1 89 ? 7.382 -15.524 -15.258 1.00 63.53 89 GLY A N 1
ATOM 677 C CA . GLY A 1 89 ? 6.197 -14.719 -14.948 1.00 63.53 89 GLY A CA 1
ATOM 678 C C . GLY A 1 89 ? 6.487 -13.221 -14.826 1.00 63.53 89 GLY A C 1
ATOM 679 O O . GLY A 1 89 ? 5.716 -12.424 -15.350 1.00 63.53 89 GLY A O 1
ATOM 680 N N . GLU A 1 90 ? 7.600 -12.848 -14.190 1.00 61.84 90 GLU A N 1
ATOM 681 C CA . GLU A 1 90 ? 8.044 -11.450 -14.070 1.00 61.84 90 GLU A CA 1
ATOM 682 C C . GLU A 1 90 ? 8.365 -10.887 -15.449 1.00 61.84 90 GLU A C 1
ATOM 684 O O . GLU A 1 90 ? 7.935 -9.794 -15.805 1.00 61.84 90 GLU A O 1
ATOM 689 N N . PHE A 1 91 ? 9.041 -11.694 -16.263 1.00 65.56 91 PHE A N 1
ATOM 690 C CA . PHE A 1 91 ? 9.375 -11.330 -17.625 1.00 65.56 91 PHE A CA 1
ATOM 691 C C . PHE A 1 91 ? 8.145 -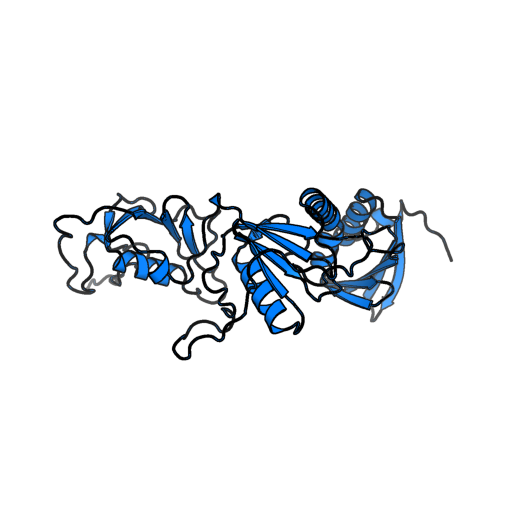11.200 -18.539 1.00 65.56 91 PHE A C 1
ATOM 693 O O . PHE A 1 91 ? 8.023 -10.243 -19.299 1.00 65.56 91 PHE A O 1
ATOM 700 N N . LEU A 1 92 ? 7.194 -12.130 -18.455 1.00 68.44 92 LEU A N 1
ATOM 701 C CA . LEU A 1 92 ? 5.952 -12.040 -19.219 1.00 68.44 92 LEU A CA 1
ATOM 702 C C . LEU A 1 92 ? 5.152 -10.785 -18.844 1.00 68.44 92 LEU A C 1
ATOM 704 O O . LEU A 1 92 ? 4.630 -10.102 -19.724 1.00 68.44 92 LEU A O 1
ATOM 708 N N . ALA A 1 93 ? 5.054 -10.484 -17.550 1.00 68.69 93 ALA A N 1
ATOM 709 C CA . ALA A 1 93 ? 4.356 -9.295 -17.079 1.00 68.69 93 ALA A CA 1
ATOM 710 C C . ALA A 1 93 ? 5.081 -8.009 -17.509 1.00 68.69 93 ALA A C 1
ATOM 712 O O . ALA A 1 93 ? 4.441 -7.049 -17.928 1.00 68.69 93 ALA A O 1
ATOM 713 N N . TRP A 1 94 ? 6.415 -8.023 -17.520 1.00 68.19 94 TRP A N 1
ATOM 714 C CA . TRP A 1 94 ? 7.234 -6.957 -18.090 1.00 68.19 94 TRP A CA 1
ATOM 715 C C . TRP A 1 94 ? 6.898 -6.690 -19.561 1.00 68.19 94 TRP A C 1
ATOM 717 O O . TRP A 1 94 ? 6.537 -5.568 -19.910 1.00 68.19 94 TRP A O 1
ATOM 727 N N . VAL A 1 95 ? 6.922 -7.721 -20.415 1.00 71.06 95 VAL A N 1
ATOM 728 C CA . VAL A 1 95 ? 6.588 -7.568 -21.842 1.00 71.06 95 VAL A CA 1
ATOM 729 C C . VAL A 1 95 ? 5.162 -7.058 -22.024 1.00 71.06 95 VAL A C 1
ATOM 731 O O . VAL A 1 95 ? 4.931 -6.196 -22.863 1.00 71.06 95 VAL A O 1
ATOM 734 N N . ARG A 1 96 ? 4.199 -7.568 -21.253 1.00 75.12 96 ARG A N 1
ATOM 735 C CA . ARG A 1 96 ? 2.781 -7.231 -21.424 1.00 75.12 96 ARG A CA 1
ATOM 736 C C . ARG A 1 96 ? 2.449 -5.811 -20.965 1.00 75.12 96 ARG A C 1
ATOM 738 O O . ARG A 1 96 ? 1.749 -5.092 -21.674 1.00 75.12 96 ARG A O 1
ATOM 745 N N . ASP A 1 97 ? 2.933 -5.421 -19.792 1.00 74.81 97 ASP A N 1
ATOM 746 C CA . ASP A 1 97 ? 2.344 -4.316 -19.034 1.00 74.81 97 ASP A CA 1
ATOM 747 C C . ASP A 1 97 ? 3.296 -3.121 -18.853 1.00 74.81 97 ASP A C 1
ATOM 749 O O . ASP A 1 97 ? 2.827 -1.988 -18.707 1.00 74.81 97 ASP A O 1
ATOM 753 N N . ALA A 1 98 ? 4.620 -3.322 -18.934 1.00 72.44 98 ALA A N 1
ATOM 754 C CA . ALA A 1 98 ? 5.594 -2.232 -18.800 1.00 72.44 98 ALA A CA 1
ATOM 755 C C . ALA A 1 98 ? 5.354 -1.076 -19.789 1.00 72.44 98 ALA A C 1
ATOM 757 O O . ALA A 1 98 ? 5.419 0.077 -19.358 1.00 72.44 98 ALA A O 1
ATOM 758 N N . PRO A 1 99 ? 4.986 -1.310 -21.071 1.00 75.25 99 PRO A N 1
ATOM 759 C CA . PRO A 1 99 ? 4.686 -0.215 -21.992 1.00 75.25 99 PRO A CA 1
ATOM 760 C C . PRO A 1 99 ? 3.541 0.686 -21.516 1.00 75.25 99 PRO A C 1
ATOM 762 O O . PRO A 1 99 ? 3.598 1.902 -21.697 1.00 75.25 99 PRO A O 1
ATOM 765 N N . ALA A 1 100 ? 2.502 0.118 -20.893 1.00 77.19 100 ALA A N 1
ATOM 766 C CA . ALA A 1 100 ? 1.399 0.898 -20.336 1.00 77.19 100 ALA A CA 1
ATOM 767 C C . ALA A 1 100 ? 1.853 1.727 -19.128 1.00 77.19 100 ALA A C 1
ATOM 769 O O . ALA A 1 100 ? 1.514 2.905 -19.033 1.00 77.19 100 ALA A O 1
ATOM 770 N N . MET A 1 101 ? 2.683 1.147 -18.262 1.00 77.00 101 MET A N 1
ATOM 771 C CA . MET A 1 101 ? 3.242 1.840 -17.099 1.00 77.00 101 MET A CA 1
ATOM 772 C C . MET A 1 101 ? 4.224 2.953 -17.495 1.00 77.00 101 MET A C 1
ATOM 774 O O . MET A 1 101 ? 4.243 4.002 -16.855 1.00 77.00 101 MET A O 1
ATOM 778 N N . CYS A 1 102 ? 5.006 2.767 -18.564 1.00 77.50 102 CYS A N 1
ATOM 779 C CA . CYS A 1 102 ? 5.875 3.805 -19.126 1.00 77.50 102 CYS A CA 1
ATOM 780 C C . CYS A 1 102 ? 5.072 4.950 -19.756 1.00 77.50 102 CYS A C 1
ATOM 782 O O . CYS A 1 102 ? 5.441 6.116 -19.600 1.00 77.50 102 CYS A O 1
ATOM 784 N N . ARG A 1 103 ? 3.956 4.645 -20.438 1.00 78.69 103 ARG A N 1
ATOM 785 C CA . ARG A 1 103 ? 3.020 5.677 -20.919 1.00 78.69 103 ARG A CA 1
ATOM 786 C C . ARG A 1 103 ? 2.427 6.468 -19.757 1.00 78.69 103 ARG A C 1
ATOM 788 O O . ARG A 1 103 ? 2.494 7.691 -19.792 1.00 78.69 103 ARG A O 1
ATOM 795 N N . ALA A 1 104 ? 1.963 5.790 -18.707 1.00 77.88 104 ALA A N 1
ATOM 796 C CA . ALA A 1 104 ? 1.472 6.447 -17.496 1.00 77.88 104 ALA A CA 1
ATOM 797 C C . ALA A 1 104 ? 2.554 7.327 -16.842 1.00 77.88 104 ALA A C 1
ATOM 799 O O . ALA A 1 104 ? 2.286 8.464 -16.467 1.00 77.88 104 ALA A O 1
ATOM 800 N N . GLY A 1 105 ? 3.807 6.858 -16.789 1.00 77.19 105 GLY A N 1
ATOM 801 C CA . GLY A 1 105 ? 4.942 7.659 -16.322 1.00 77.19 105 GLY A CA 1
ATOM 802 C C . GLY A 1 105 ? 5.211 8.897 -17.186 1.00 77.19 105 GLY A C 1
ATOM 803 O O . GLY A 1 105 ? 5.575 9.946 -16.660 1.00 77.19 105 GLY A O 1
ATOM 804 N N . LYS A 1 106 ? 5.005 8.808 -18.507 1.00 80.19 106 LYS A N 1
ATOM 805 C CA . LYS A 1 106 ? 5.100 9.954 -19.427 1.00 80.19 106 LYS A CA 1
ATOM 806 C C . LYS A 1 106 ? 3.995 10.972 -19.187 1.00 80.19 106 LYS A C 1
ATOM 808 O O . LYS A 1 106 ? 4.272 12.166 -19.154 1.00 80.19 106 LYS A O 1
ATOM 813 N N . GLU A 1 107 ? 2.768 10.501 -19.007 1.00 82.62 107 GLU A N 1
ATOM 814 C CA . GLU A 1 107 ? 1.602 11.336 -18.707 1.00 82.62 107 GLU A CA 1
ATOM 815 C C . GLU A 1 107 ? 1.734 12.031 -17.345 1.00 82.62 107 GLU A C 1
ATOM 817 O O . GLU A 1 107 ? 1.375 13.199 -17.219 1.00 82.62 107 GLU A O 1
ATOM 822 N N . ALA A 1 108 ? 2.329 11.354 -16.358 1.00 76.44 108 ALA A N 1
ATOM 823 C CA . ALA A 1 108 ? 2.648 11.911 -15.043 1.00 76.44 108 ALA A CA 1
ATOM 824 C C . ALA A 1 108 ? 3.852 12.878 -15.044 1.00 76.44 108 ALA A C 1
ATOM 826 O O . ALA A 1 108 ? 4.106 13.544 -14.042 1.00 76.44 108 ALA A O 1
ATOM 827 N N . GLY A 1 109 ? 4.592 12.966 -16.153 1.00 82.25 109 GLY A N 1
ATOM 828 C CA . GLY A 1 109 ? 5.838 13.719 -16.258 1.00 82.25 109 GLY A CA 1
ATOM 829 C C . GLY A 1 109 ? 7.057 12.887 -15.852 1.00 82.25 109 GLY A C 1
ATOM 830 O O . GLY A 1 109 ? 7.149 12.343 -14.751 1.00 82.25 109 GLY A O 1
ATOM 831 N N . TRP A 1 110 ? 8.034 12.776 -16.752 1.00 85.00 110 TRP A N 1
ATOM 832 C CA . TRP A 1 110 ? 9.257 12.023 -16.482 1.00 85.00 110 TRP A CA 1
ATOM 833 C C . TRP A 1 110 ? 10.142 12.713 -15.450 1.00 85.00 110 TRP A C 1
ATOM 835 O O . TRP A 1 110 ? 10.494 13.884 -15.590 1.00 85.00 110 TRP A O 1
ATOM 845 N N . ILE A 1 111 ? 10.569 11.941 -14.455 1.00 85.75 111 ILE A N 1
ATOM 846 C CA . ILE A 1 111 ? 11.593 12.360 -13.504 1.00 85.75 111 ILE A CA 1
ATOM 847 C C . ILE A 1 111 ? 12.944 11.966 -14.096 1.00 85.75 111 ILE A C 1
ATOM 849 O O . ILE A 1 111 ? 13.247 10.777 -14.210 1.00 85.75 111 ILE A O 1
ATOM 853 N N . GLN A 1 112 ? 13.735 12.968 -14.473 1.00 85.44 112 GLN A N 1
ATOM 854 C CA . GLN A 1 112 ? 14.999 12.759 -15.173 1.00 85.44 112 GLN A CA 1
ATOM 855 C C . GLN A 1 112 ? 16.025 12.036 -14.278 1.00 85.44 112 GLN A C 1
ATOM 857 O O . GLN A 1 112 ? 16.180 12.392 -13.105 1.00 85.44 112 GLN A O 1
ATOM 862 N N . PRO A 1 113 ? 16.775 11.051 -14.791 1.00 85.69 113 PRO A N 1
ATOM 863 C CA . PRO A 1 113 ? 17.966 10.532 -14.138 1.00 85.69 113 PRO A CA 1
ATOM 864 C C . PRO A 1 113 ? 18.895 11.679 -13.754 1.00 85.69 113 PRO A C 1
ATOM 866 O O . PRO A 1 113 ? 19.037 12.669 -14.468 1.00 85.69 113 PRO A O 1
ATOM 869 N N . GLY A 1 114 ? 19.526 11.575 -12.596 1.00 84.19 114 GLY A N 1
ATOM 870 C CA . GLY A 1 114 ? 20.405 12.611 -12.076 1.00 84.19 114 GLY A CA 1
ATOM 871 C C . GLY A 1 114 ? 19.674 13.731 -11.339 1.00 84.19 114 GLY A C 1
ATOM 872 O O . GLY A 1 114 ? 20.301 14.408 -10.523 1.00 84.19 114 GLY A O 1
ATOM 873 N N . SER A 1 115 ? 18.374 13.938 -11.595 1.00 89.50 115 SER A N 1
ATOM 874 C CA . SER A 1 115 ? 17.603 14.985 -10.921 1.00 89.50 115 SER A CA 1
ATOM 875 C C . SER A 1 115 ? 17.268 14.585 -9.484 1.00 89.50 115 SER A C 1
ATOM 877 O O . SER A 1 115 ? 17.042 13.403 -9.226 1.00 89.50 115 SER A O 1
ATOM 879 N N . PRO A 1 116 ? 17.142 15.536 -8.549 1.00 90.50 116 PRO A N 1
ATOM 880 C CA . PRO A 1 116 ? 16.550 15.254 -7.246 1.00 90.50 116 PRO A CA 1
ATOM 881 C C . PRO A 1 116 ? 15.159 14.619 -7.394 1.00 90.50 116 PRO A C 1
ATOM 883 O O . PRO A 1 116 ? 14.413 14.971 -8.315 1.00 90.50 116 PRO A O 1
ATOM 886 N N . LEU A 1 117 ? 14.821 13.691 -6.497 1.00 91.94 117 LEU A N 1
ATOM 887 C CA . LEU A 1 117 ? 13.452 13.194 -6.375 1.00 91.94 117 LEU A CA 1
ATOM 888 C C . LEU A 1 117 ? 12.604 14.229 -5.612 1.00 91.94 117 LEU A C 1
ATOM 890 O O . LEU A 1 117 ? 13.103 14.816 -4.649 1.00 91.94 117 LEU A O 1
ATOM 894 N N . PRO A 1 118 ? 11.358 14.501 -6.032 1.00 91.69 118 PRO A N 1
ATOM 895 C CA . PRO A 1 118 ? 10.501 15.450 -5.335 1.00 91.69 118 PRO A CA 1
ATOM 896 C C . PRO A 1 118 ? 9.934 14.844 -4.045 1.00 91.69 118 PRO A C 1
ATOM 898 O O . PRO A 1 118 ? 9.622 13.661 -3.994 1.00 91.69 118 PRO A O 1
ATOM 901 N N . GLY A 1 119 ? 9.732 15.681 -3.026 1.00 91.38 119 GLY A N 1
ATOM 902 C CA . GLY A 1 119 ? 9.167 15.269 -1.740 1.00 91.38 119 GLY A CA 1
ATOM 903 C C . GLY A 1 119 ? 10.211 15.116 -0.635 1.00 91.38 119 GLY A C 1
ATOM 904 O O . GLY A 1 119 ? 11.332 15.613 -0.735 1.00 91.38 119 GLY A O 1
ATOM 905 N N . THR A 1 120 ? 9.807 14.455 0.446 1.00 90.12 120 THR A N 1
ATOM 906 C CA . THR A 1 120 ? 10.632 14.196 1.632 1.00 90.12 120 THR A CA 1
ATOM 907 C C . THR A 1 120 ? 11.264 12.815 1.527 1.00 90.12 120 THR A C 1
ATOM 909 O O . THR A 1 120 ? 10.575 11.857 1.187 1.00 90.12 120 THR A O 1
ATOM 912 N N . GLU A 1 121 ? 12.559 12.698 1.815 1.00 87.50 121 GLU A N 1
ATOM 913 C CA . GLU A 1 121 ? 13.284 11.426 1.743 1.00 87.50 121 GLU A CA 1
ATOM 914 C C . GLU A 1 121 ? 12.746 10.398 2.749 1.00 87.50 121 GLU A C 1
ATOM 916 O O . GLU A 1 121 ? 12.464 10.710 3.908 1.00 87.50 121 GLU A O 1
ATOM 921 N N . LEU A 1 122 ? 12.578 9.162 2.276 1.00 83.31 122 LEU A N 1
ATOM 922 C CA . LEU A 1 122 ? 12.204 8.017 3.089 1.00 83.31 122 LEU A CA 1
ATOM 923 C C . LEU A 1 122 ? 13.460 7.277 3.522 1.00 83.31 122 LEU A C 1
ATOM 925 O O . LEU A 1 122 ? 14.264 6.855 2.693 1.00 83.31 122 LEU A O 1
ATOM 929 N N . GLU A 1 123 ? 13.574 7.039 4.822 1.00 72.50 123 GLU A N 1
ATOM 930 C CA . GLU A 1 123 ? 14.704 6.328 5.405 1.00 72.50 123 GLU A CA 1
ATOM 931 C C . GLU A 1 123 ? 14.248 5.033 6.080 1.00 72.50 123 GLU A C 1
ATOM 933 O O . GLU A 1 123 ? 13.182 4.949 6.694 1.00 72.50 123 GLU A O 1
ATOM 938 N N . THR A 1 124 ? 15.088 4.002 6.021 1.00 68.38 124 THR A N 1
ATOM 939 C CA . THR A 1 124 ? 14.916 2.810 6.852 1.00 68.38 124 THR A CA 1
ATOM 940 C C . THR A 1 124 ? 15.477 3.085 8.244 1.00 68.38 124 THR A C 1
ATOM 942 O O . THR A 1 124 ? 16.696 3.058 8.423 1.00 68.38 124 THR A O 1
ATOM 945 N N . VAL A 1 125 ? 14.630 3.313 9.254 1.00 62.81 125 VAL A N 1
ATOM 946 C CA . VAL A 1 125 ? 15.137 3.402 10.638 1.00 62.81 125 VAL A CA 1
ATOM 947 C C . VAL A 1 125 ? 15.279 2.011 11.283 1.00 62.81 125 VAL A C 1
ATOM 949 O O . VAL A 1 125 ? 14.491 1.105 10.980 1.00 62.81 125 VAL A O 1
ATOM 952 N N . PRO A 1 126 ? 16.252 1.817 12.193 1.00 58.03 126 PRO A N 1
ATOM 953 C CA . PRO A 1 126 ? 16.357 0.595 12.983 1.00 58.03 126 PRO A CA 1
ATOM 954 C C . PRO A 1 126 ? 15.111 0.378 13.847 1.00 58.03 126 PRO A C 1
ATOM 956 O O . PRO A 1 126 ? 14.589 1.324 14.440 1.00 58.03 126 PRO A O 1
ATOM 959 N N . LEU A 1 127 ? 14.671 -0.876 13.976 1.00 55.50 127 LEU A N 1
ATOM 960 C CA . LEU A 1 127 ? 13.612 -1.222 14.923 1.00 55.50 127 LEU A CA 1
ATOM 961 C C . LEU A 1 127 ? 14.075 -0.884 16.353 1.00 55.50 127 LEU A C 1
ATOM 963 O O . LEU A 1 127 ? 15.220 -1.195 16.709 1.00 55.50 127 LEU A O 1
ATOM 967 N N . PRO A 1 128 ? 13.225 -0.254 17.183 1.00 54.19 128 PRO A N 1
ATOM 968 C CA . PRO A 1 128 ? 13.535 -0.055 18.590 1.00 54.19 128 PRO A CA 1
ATOM 969 C C . PRO A 1 128 ? 13.837 -1.390 19.279 1.00 54.19 128 PRO A C 1
ATOM 971 O O . PRO A 1 128 ? 13.221 -2.404 18.964 1.00 54.19 128 PRO A O 1
ATOM 974 N N . GLN A 1 129 ? 14.743 -1.392 20.261 1.00 54.50 129 GLN A N 1
ATOM 975 C CA . GLN A 1 129 ? 15.167 -2.620 20.958 1.00 54.50 129 GLN A CA 1
ATOM 976 C C . GLN A 1 129 ? 14.033 -3.379 21.666 1.00 54.50 129 GLN A C 1
ATOM 978 O O . GLN A 1 129 ? 14.203 -4.544 21.997 1.00 54.50 129 GLN A O 1
ATOM 983 N N . TRP A 1 130 ? 12.903 -2.720 21.920 1.00 55.97 130 TRP A N 1
ATOM 984 C CA . TRP A 1 130 ? 11.727 -3.292 22.578 1.00 55.97 130 TRP A CA 1
ATOM 985 C C . TRP A 1 130 ? 10.703 -3.895 21.602 1.00 55.97 130 TRP A C 1
ATOM 987 O O . TRP A 1 130 ? 9.645 -4.336 22.037 1.00 55.97 130 TRP A O 1
ATOM 997 N N . TYR A 1 131 ? 10.961 -3.860 20.292 1.00 49.12 131 TYR A N 1
ATOM 998 C CA . TYR A 1 131 ? 10.031 -4.355 19.284 1.00 49.12 131 TYR A CA 1
ATOM 999 C C . TYR A 1 131 ? 10.236 -5.861 19.026 1.00 49.12 131 TYR A C 1
ATOM 1001 O O . TYR A 1 131 ? 11.278 -6.270 18.516 1.00 49.12 131 TYR A O 1
ATOM 1009 N N . ASP A 1 132 ? 9.209 -6.660 19.334 1.00 51.19 132 ASP A N 1
ATOM 1010 C CA . ASP A 1 132 ? 9.222 -8.134 19.259 1.00 51.19 132 ASP A CA 1
ATOM 1011 C C . ASP A 1 132 ? 8.578 -8.710 17.976 1.00 51.19 132 ASP A C 1
ATOM 1013 O O . ASP A 1 132 ? 8.376 -9.921 17.862 1.00 51.19 132 ASP A O 1
ATOM 1017 N N . GLY A 1 133 ? 8.207 -7.868 17.005 1.00 53.03 133 GLY A N 1
ATOM 1018 C CA . GLY A 1 133 ? 7.584 -8.317 15.755 1.00 53.03 133 GLY A CA 1
ATOM 1019 C C . GLY A 1 133 ? 8.581 -8.834 14.708 1.00 53.03 133 GLY A C 1
ATOM 1020 O O . GLY A 1 133 ? 9.796 -8.876 14.917 1.00 53.03 133 GLY A O 1
ATOM 1021 N N . ALA A 1 134 ? 8.071 -9.262 13.548 1.00 46.78 134 ALA A N 1
ATOM 1022 C CA . ALA A 1 134 ? 8.899 -9.904 12.532 1.00 46.78 134 ALA A CA 1
ATOM 1023 C C . ALA A 1 134 ? 9.978 -8.938 11.983 1.00 46.78 134 ALA A C 1
ATOM 1025 O O . ALA A 1 134 ? 9.656 -7.819 11.583 1.00 46.78 134 ALA A O 1
ATOM 1026 N N . PRO A 1 135 ? 11.247 -9.371 11.818 1.00 46.78 135 PRO A N 1
ATOM 1027 C CA . PRO A 1 135 ? 12.328 -8.531 11.282 1.00 46.78 135 PRO A CA 1
ATOM 1028 C C . PRO A 1 135 ? 12.081 -7.965 9.875 1.00 46.78 135 PRO A C 1
ATOM 1030 O O . PRO A 1 135 ? 12.824 -7.095 9.428 1.00 46.78 135 PRO A O 1
ATOM 1033 N N . ARG A 1 136 ? 11.071 -8.481 9.163 1.00 45.00 136 ARG A N 1
ATOM 1034 C CA . ARG A 1 136 ? 10.632 -8.004 7.846 1.00 45.00 136 ARG A CA 1
ATOM 1035 C C . ARG A 1 136 ? 9.879 -6.670 7.910 1.00 45.00 136 ARG A C 1
ATOM 1037 O O . ARG A 1 136 ? 9.711 -6.042 6.875 1.00 45.00 136 ARG A O 1
ATOM 1044 N N . GLU A 1 137 ? 9.505 -6.185 9.094 1.00 50.75 137 GLU A N 1
ATOM 1045 C CA . GLU A 1 137 ? 8.890 -4.861 9.296 1.00 50.75 137 GLU A CA 1
ATOM 1046 C C . GLU A 1 137 ? 9.914 -3.708 9.313 1.00 50.75 137 GLU A C 1
ATOM 1048 O O . GLU A 1 137 ? 9.710 -2.659 9.922 1.00 50.75 137 GLU A O 1
ATOM 1053 N N . ARG A 1 138 ? 11.049 -3.879 8.627 1.00 53.47 138 ARG A N 1
ATOM 1054 C CA . ARG A 1 138 ? 12.080 -2.847 8.483 1.00 53.47 138 ARG A CA 1
ATOM 1055 C C . ARG A 1 138 ? 11.761 -1.914 7.320 1.00 53.47 138 ARG A C 1
ATOM 1057 O O . ARG A 1 138 ? 12.392 -2.014 6.279 1.00 53.47 138 ARG A O 1
ATOM 1064 N N . ILE A 1 139 ? 10.825 -0.995 7.545 1.00 51.06 139 ILE A N 1
ATOM 1065 C CA . ILE A 1 139 ? 10.970 0.427 7.194 1.00 51.06 139 ILE A CA 1
ATOM 1066 C C . ILE A 1 139 ? 10.085 1.210 8.152 1.00 51.06 139 ILE A C 1
ATOM 1068 O O . ILE A 1 139 ? 8.862 1.085 8.111 1.00 51.06 139 ILE A O 1
ATOM 1072 N N . VAL A 1 140 ? 10.677 2.061 8.981 1.00 51.31 140 VAL A N 1
ATOM 1073 C CA . VAL A 1 140 ? 9.911 3.167 9.554 1.00 51.31 140 VAL A CA 1
ATOM 1074 C C . VAL A 1 140 ? 10.068 4.327 8.595 1.00 51.31 140 VAL A C 1
ATOM 1076 O O . VAL A 1 140 ? 10.971 5.146 8.727 1.00 51.31 140 VAL A O 1
ATOM 1079 N N . VAL A 1 141 ? 9.166 4.378 7.624 1.00 56.12 141 VAL A N 1
ATOM 1080 C CA . VAL A 1 141 ? 8.878 5.610 6.908 1.00 56.12 141 VAL A CA 1
ATOM 1081 C C . VAL A 1 141 ? 8.239 6.513 7.955 1.00 56.12 141 VAL A C 1
ATOM 1083 O O . VAL A 1 141 ? 7.066 6.328 8.267 1.00 56.12 141 VAL A O 1
ATOM 1086 N N . ARG A 1 142 ? 9.021 7.334 8.665 1.00 48.38 142 ARG A N 1
ATOM 1087 C CA . ARG A 1 142 ? 8.509 8.031 9.852 1.00 48.38 142 ARG A CA 1
ATOM 1088 C C . ARG A 1 142 ? 7.314 8.895 9.427 1.00 48.38 142 ARG A C 1
ATOM 1090 O O . ARG A 1 142 ? 7.481 9.877 8.720 1.00 48.38 142 ARG A O 1
ATOM 1097 N N . ASP A 1 143 ? 6.129 8.440 9.828 1.00 56.34 143 ASP A N 1
ATOM 1098 C CA . ASP A 1 143 ? 4.809 9.046 9.626 1.00 56.34 143 ASP A CA 1
ATOM 1099 C C . ASP A 1 143 ? 4.181 8.964 8.218 1.00 56.34 143 ASP A C 1
ATOM 1101 O O . ASP A 1 143 ? 3.108 9.531 8.012 1.00 56.34 143 ASP A O 1
ATOM 1105 N N . ALA A 1 144 ? 4.744 8.198 7.272 1.00 71.06 144 ALA A N 1
ATOM 1106 C CA . ALA A 1 144 ? 4.040 7.956 6.008 1.00 71.06 144 ALA A CA 1
ATOM 1107 C C . ALA A 1 144 ? 2.933 6.911 6.162 1.00 71.06 144 ALA A C 1
ATOM 1109 O O . ALA A 1 144 ? 3.142 5.809 6.681 1.00 71.06 144 ALA A O 1
ATOM 1110 N N . ARG A 1 145 ? 1.752 7.242 5.642 1.00 82.62 145 ARG A N 1
ATOM 1111 C CA . ARG A 1 145 ? 0.623 6.320 5.560 1.00 82.62 145 ARG A CA 1
ATOM 1112 C C . ARG A 1 145 ? 0.857 5.332 4.421 1.00 82.62 145 ARG A C 1
ATOM 1114 O O . ARG A 1 145 ? 1.039 5.726 3.272 1.00 82.62 145 ARG A O 1
ATOM 1121 N N . MET A 1 146 ? 0.814 4.039 4.737 1.00 84.75 146 MET A N 1
ATOM 1122 C CA . MET A 1 146 ? 0.834 2.986 3.722 1.00 84.75 146 MET A CA 1
ATOM 1123 C C . MET A 1 146 ? -0.595 2.642 3.323 1.00 84.75 146 MET A C 1
ATOM 1125 O O . MET A 1 146 ? -1.318 2.017 4.094 1.00 84.75 146 MET A O 1
ATOM 1129 N N . TYR A 1 147 ? -1.012 3.040 2.128 1.00 90.38 147 TYR A N 1
ATOM 1130 C CA . TYR A 1 147 ? -2.347 2.745 1.614 1.00 90.38 147 TYR A CA 1
ATOM 1131 C C . TYR A 1 147 ? -2.494 1.278 1.231 1.00 90.38 147 TYR A C 1
ATOM 1133 O O . TYR A 1 147 ? -1.546 0.628 0.803 1.00 90.38 147 TYR A O 1
ATOM 1141 N N . ALA A 1 148 ? -3.698 0.736 1.361 1.00 88.25 148 ALA A N 1
ATOM 1142 C CA . ALA A 1 148 ? -3.966 -0.664 1.074 1.00 88.25 148 ALA A CA 1
ATOM 1143 C C . ALA A 1 148 ? -3.716 -1.002 -0.403 1.00 88.25 148 ALA A C 1
ATOM 1145 O O . ALA A 1 148 ? -3.317 -2.128 -0.714 1.00 88.25 148 ALA A O 1
ATOM 1146 N N . ARG A 1 149 ? -3.904 -0.028 -1.303 1.00 90.00 149 ARG A N 1
ATOM 1147 C CA . ARG A 1 149 ? -3.631 -0.145 -2.734 1.00 90.00 149 ARG A CA 1
ATOM 1148 C C . ARG A 1 149 ? -2.851 1.056 -3.269 1.00 90.00 149 ARG A C 1
ATOM 1150 O O . ARG A 1 149 ? -3.115 2.199 -2.911 1.00 90.00 149 ARG A O 1
ATOM 1157 N N . TYR A 1 150 ? -1.941 0.771 -4.190 1.00 91.19 150 TYR A N 1
ATOM 1158 C CA . TYR A 1 150 ? -1.200 1.743 -4.983 1.00 91.19 150 TYR A CA 1
ATOM 1159 C C . TYR A 1 150 ? -1.350 1.443 -6.469 1.00 91.19 150 TYR A C 1
ATOM 1161 O O . TYR A 1 150 ? -1.480 0.283 -6.859 1.00 91.19 150 TYR A O 1
ATOM 1169 N N . THR A 1 151 ? -1.276 2.481 -7.293 1.00 90.62 151 THR A N 1
ATOM 1170 C CA . THR A 1 151 ? -1.039 2.370 -8.731 1.00 90.62 151 THR A CA 1
ATOM 1171 C C . THR A 1 151 ? 0.440 2.583 -9.012 1.00 90.62 151 THR A C 1
ATOM 1173 O O . THR A 1 151 ? 1.024 3.540 -8.505 1.00 90.62 151 THR A O 1
ATOM 1176 N N . GLN A 1 152 ? 1.049 1.699 -9.800 1.00 88.06 152 GLN A N 1
ATOM 1177 C CA . GLN A 1 152 ? 2.467 1.802 -10.141 1.00 88.06 152 GLN A CA 1
ATOM 1178 C C . GLN A 1 152 ? 2.682 2.440 -11.520 1.00 88.06 152 GLN A C 1
ATOM 1180 O O . GLN A 1 152 ? 2.093 2.010 -12.511 1.00 88.06 152 GLN A O 1
ATOM 1185 N N . SER A 1 153 ? 3.627 3.378 -11.589 1.00 86.50 153 SER A 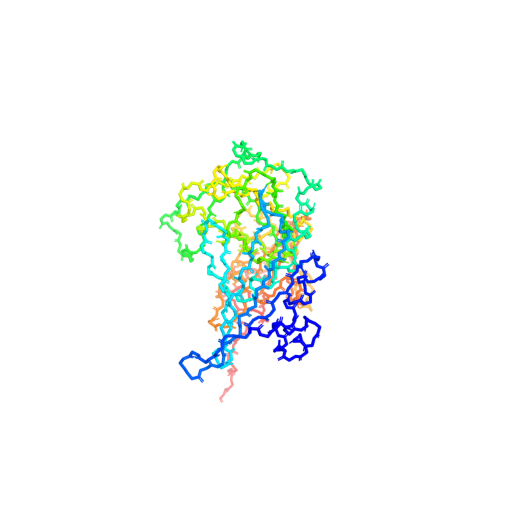N 1
ATOM 1186 C CA . SER A 1 153 ? 4.137 3.980 -12.826 1.00 86.50 153 SER A CA 1
ATOM 1187 C C . SER A 1 153 ? 5.656 3.827 -12.929 1.00 86.50 153 SER A C 1
ATOM 1189 O O . SER A 1 153 ? 6.367 3.859 -11.923 1.00 86.50 153 SER A O 1
ATOM 1191 N N . ILE A 1 154 ? 6.167 3.676 -14.154 1.00 80.81 154 ILE A N 1
ATOM 1192 C CA . ILE A 1 154 ? 7.608 3.605 -14.439 1.00 80.81 154 ILE A CA 1
ATOM 1193 C C . ILE A 1 154 ? 7.992 4.861 -15.223 1.00 80.81 154 ILE A C 1
ATOM 1195 O O . ILE A 1 154 ? 7.532 5.061 -16.345 1.00 80.81 154 ILE A O 1
ATOM 1199 N N . HIS A 1 155 ? 8.839 5.712 -14.647 1.00 77.88 155 HIS A N 1
ATOM 1200 C CA . HIS A 1 155 ? 9.354 6.910 -15.308 1.00 77.88 155 HIS A CA 1
ATOM 1201 C C . HIS A 1 155 ? 10.607 6.540 -16.081 1.00 77.88 155 HIS A C 1
ATOM 1203 O O . HIS A 1 155 ? 11.700 6.508 -15.521 1.00 77.88 155 HIS A O 1
ATOM 1209 N N . HIS A 1 156 ? 10.442 6.253 -17.364 1.00 71.75 156 HIS A N 1
ATOM 1210 C CA . HIS A 1 156 ? 11.555 5.926 -18.238 1.00 71.75 156 HIS A CA 1
ATOM 1211 C C . HIS A 1 156 ? 11.767 7.023 -19.272 1.00 71.75 156 HIS A C 1
ATOM 1213 O O . HIS A 1 156 ? 10.819 7.353 -19.972 1.00 71.75 156 HIS A O 1
ATOM 1219 N N . ASP A 1 157 ? 12.991 7.541 -19.377 1.00 66.44 157 ASP A N 1
ATOM 1220 C CA . ASP A 1 157 ? 13.388 8.473 -20.429 1.00 66.44 157 ASP A CA 1
ATOM 1221 C C . ASP A 1 157 ? 14.595 7.964 -21.216 1.00 66.44 157 ASP A C 1
ATOM 1223 O O . ASP A 1 157 ? 15.304 7.053 -20.783 1.00 66.44 157 ASP A O 1
ATOM 1227 N N . ASP A 1 158 ? 14.843 8.599 -22.362 1.00 59.66 158 ASP A N 1
ATOM 1228 C CA . ASP A 1 158 ? 15.863 8.197 -23.334 1.00 59.66 158 ASP A CA 1
ATOM 1229 C C . ASP A 1 158 ? 17.314 8.395 -22.843 1.00 59.66 158 ASP A C 1
ATOM 1231 O O . ASP A 1 158 ? 18.264 8.251 -23.611 1.00 59.66 158 ASP A O 1
ATOM 1235 N N . THR A 1 159 ? 17.530 8.743 -21.572 1.00 64.88 159 THR A N 1
ATOM 1236 C CA . THR A 1 159 ? 18.863 9.019 -21.011 1.00 64.88 159 THR A CA 1
ATOM 1237 C C . THR A 1 159 ? 19.205 8.177 -19.780 1.00 64.88 159 THR A C 1
ATOM 1239 O O . THR A 1 159 ? 20.367 8.136 -19.370 1.00 64.88 159 THR A O 1
ATOM 1242 N N . GLY A 1 160 ? 18.227 7.470 -19.205 1.00 65.19 160 GLY A N 1
ATOM 1243 C CA . GLY A 1 160 ? 18.344 6.778 -17.919 1.00 65.19 160 GLY A CA 1
ATOM 1244 C C . GLY A 1 160 ? 18.409 5.26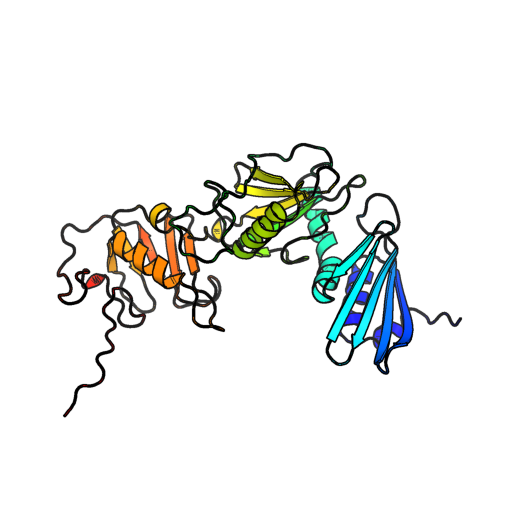4 -17.974 1.00 65.19 160 GLY A C 1
ATOM 1245 O O . GLY A 1 160 ? 17.713 4.625 -18.752 1.00 65.19 160 GLY A O 1
ATOM 1246 N N . THR A 1 161 ? 19.162 4.644 -17.062 1.00 71.06 161 THR A N 1
ATOM 1247 C CA . THR A 1 161 ? 19.067 3.181 -16.893 1.00 71.06 161 THR A CA 1
ATOM 1248 C C . THR A 1 161 ? 17.706 2.823 -16.273 1.00 71.06 161 THR A C 1
ATOM 1250 O O . THR A 1 161 ? 17.338 3.429 -15.266 1.00 71.06 161 THR A O 1
ATOM 1253 N N . PRO A 1 162 ? 16.934 1.861 -16.808 1.00 68.44 162 PRO A N 1
ATOM 1254 C CA . PRO A 1 162 ? 15.669 1.466 -16.192 1.00 68.44 162 PRO A CA 1
ATOM 1255 C C . PRO A 1 162 ? 15.905 0.888 -14.793 1.00 68.44 162 PRO A C 1
ATOM 1257 O O . PRO A 1 162 ? 16.901 0.201 -14.558 1.00 68.44 162 PRO A O 1
ATOM 1260 N N . VAL A 1 163 ? 14.985 1.143 -13.857 1.00 70.94 163 VAL A N 1
ATOM 1261 C CA . VAL A 1 163 ? 15.021 0.483 -12.544 1.00 70.94 163 VAL A CA 1
ATOM 1262 C C . VAL A 1 163 ? 14.932 -1.029 -12.745 1.00 70.94 163 VAL A C 1
ATOM 1264 O O . VAL A 1 163 ? 14.059 -1.509 -13.469 1.00 70.94 163 VAL A O 1
ATOM 1267 N N . ARG A 1 164 ? 15.843 -1.775 -12.111 1.00 65.94 164 ARG A N 1
ATOM 1268 C CA . ARG A 1 164 ? 15.991 -3.220 -12.339 1.00 65.94 164 ARG A CA 1
ATOM 1269 C C . ARG A 1 164 ? 14.954 -4.054 -11.599 1.00 65.94 164 ARG A C 1
ATOM 1271 O O . ARG A 1 164 ? 14.660 -5.168 -12.012 1.00 65.94 164 ARG A O 1
ATOM 1278 N N . GLU A 1 165 ? 14.419 -3.522 -10.507 1.00 68.81 165 GLU A N 1
ATOM 1279 C CA . GLU A 1 165 ? 13.488 -4.219 -9.627 1.00 68.81 165 GLU A CA 1
ATOM 1280 C C . GLU A 1 165 ? 12.245 -3.365 -9.406 1.00 68.81 165 GLU A C 1
ATOM 1282 O O . GLU A 1 165 ? 12.334 -2.195 -9.040 1.00 68.81 165 GLU A O 1
ATOM 1287 N N . ALA A 1 166 ? 11.077 -3.966 -9.603 1.00 72.56 166 ALA A N 1
ATOM 1288 C CA . ALA A 1 166 ? 9.804 -3.364 -9.254 1.00 72.56 166 ALA A CA 1
ATOM 1289 C C . ALA A 1 166 ? 8.915 -4.406 -8.561 1.00 72.56 166 ALA A C 1
ATOM 1291 O O . ALA A 1 166 ? 8.902 -5.565 -8.993 1.00 72.56 166 ALA A O 1
ATOM 1292 N N . PRO A 1 167 ? 8.159 -4.026 -7.515 1.00 72.19 167 PRO A N 1
ATOM 1293 C CA . PRO A 1 167 ? 7.214 -4.936 -6.886 1.00 72.19 167 PRO A CA 1
ATOM 1294 C C . PRO A 1 167 ? 6.116 -5.295 -7.877 1.00 72.19 167 PRO A C 1
ATOM 1296 O O . PRO A 1 167 ? 5.534 -4.406 -8.482 1.00 72.19 167 PRO A O 1
ATOM 1299 N N . GLY A 1 168 ? 5.826 -6.589 -8.029 1.00 66.31 168 GLY A N 1
ATOM 1300 C CA . GLY A 1 168 ? 4.734 -7.047 -8.887 1.00 66.31 168 GLY A CA 1
ATOM 1301 C C . GLY A 1 168 ? 4.844 -6.498 -10.306 1.00 66.31 168 GLY A C 1
ATOM 1302 O O . GLY A 1 168 ? 3.892 -5.894 -10.785 1.00 66.31 168 GLY A O 1
ATOM 1303 N N . TYR A 1 169 ? 6.003 -6.674 -10.955 1.00 64.81 169 TYR A N 1
ATOM 1304 C CA . TYR A 1 169 ? 6.259 -6.161 -12.303 1.00 64.81 169 TYR A CA 1
ATOM 1305 C C . TYR A 1 169 ? 5.048 -6.376 -13.221 1.00 64.81 169 TYR A C 1
ATOM 1307 O O . TYR A 1 169 ? 4.514 -7.482 -13.293 1.00 64.81 169 TYR A O 1
ATOM 1315 N N . GLY A 1 170 ? 4.592 -5.310 -13.878 1.00 56.03 170 GLY A N 1
ATOM 1316 C CA . GLY A 1 170 ? 3.433 -5.340 -14.765 1.00 56.03 170 GLY A CA 1
ATOM 1317 C C . GLY A 1 170 ? 2.057 -5.345 -14.090 1.00 56.03 170 GLY A C 1
ATOM 1318 O O . GLY A 1 170 ? 1.032 -5.329 -14.766 1.00 56.03 170 GLY A O 1
ATOM 1319 N N . GLN A 1 171 ? 1.981 -5.323 -12.762 1.00 69.12 171 GLN A N 1
ATOM 1320 C CA . GLN A 1 171 ? 0.711 -5.151 -12.065 1.00 69.12 171 GLN A CA 1
ATOM 1321 C C . GLN A 1 171 ? 0.403 -3.654 -11.937 1.00 69.12 171 GLN A C 1
ATOM 1323 O O . GLN A 1 171 ? 1.137 -2.938 -11.256 1.00 69.12 171 GLN A O 1
ATOM 1328 N N . PRO A 1 172 ? -0.691 -3.154 -12.547 1.00 65.38 172 PRO A N 1
ATOM 1329 C CA . PRO A 1 172 ? -1.054 -1.746 -12.422 1.00 65.38 172 PRO A CA 1
ATOM 1330 C C . PRO A 1 172 ? -1.467 -1.397 -10.992 1.00 65.38 172 PRO A C 1
ATOM 1332 O O . PRO A 1 172 ? -1.345 -0.245 -10.600 1.00 65.38 172 PRO A O 1
ATOM 1335 N N . HIS A 1 173 ? -1.927 -2.381 -10.211 1.00 80.19 173 HIS A N 1
ATOM 1336 C CA . HIS A 1 173 ? -2.329 -2.207 -8.823 1.00 80.19 173 HIS A CA 1
ATOM 1337 C C . HIS A 1 173 ? -1.515 -3.109 -7.905 1.00 80.19 173 HIS A C 1
ATOM 1339 O O . HIS A 1 173 ? -1.489 -4.326 -8.084 1.00 80.19 173 HIS A O 1
ATOM 1345 N N . LEU A 1 174 ? -0.915 -2.508 -6.885 1.00 86.00 174 LEU A N 1
ATOM 1346 C CA . LEU A 1 174 ? -0.127 -3.187 -5.868 1.00 86.00 174 LEU A CA 1
ATOM 1347 C C . LEU A 1 174 ? -0.777 -3.036 -4.503 1.00 86.00 174 LEU A C 1
ATOM 1349 O O . LEU A 1 174 ? -1.342 -1.991 -4.189 1.00 86.00 174 LEU A O 1
ATOM 1353 N N . SER A 1 175 ? -0.655 -4.061 -3.664 1.00 84.75 175 SER A N 1
ATOM 1354 C CA . SER A 1 175 ? -0.972 -3.925 -2.242 1.00 84.75 175 SER A CA 1
ATOM 1355 C C . SER A 1 175 ? 0.068 -3.054 -1.538 1.00 84.75 175 SER A C 1
ATOM 1357 O O . SER A 1 175 ? 1.261 -3.189 -1.827 1.00 84.75 175 SER A O 1
ATOM 1359 N N . GLY A 1 176 ? -0.348 -2.261 -0.551 1.00 82.69 176 GLY A N 1
ATOM 1360 C CA . GLY A 1 176 ? 0.572 -1.487 0.289 1.00 82.69 176 GLY A CA 1
ATOM 1361 C C . GLY A 1 176 ? 1.656 -2.322 0.960 1.00 82.69 176 GLY A C 1
ATOM 1362 O O . GLY A 1 176 ? 2.800 -1.883 1.040 1.00 82.69 176 GLY A O 1
ATOM 1363 N N . ASP A 1 177 ? 1.345 -3.559 1.355 1.00 78.56 177 ASP A N 1
ATOM 1364 C CA . ASP A 1 177 ? 2.334 -4.482 1.922 1.00 78.56 177 ASP A CA 1
ATOM 1365 C C . ASP A 1 177 ? 3.436 -4.863 0.933 1.00 78.56 177 ASP A C 1
ATOM 1367 O O . ASP A 1 177 ? 4.599 -4.955 1.319 1.00 78.56 177 ASP A O 1
ATOM 1371 N N . ALA A 1 178 ? 3.101 -5.027 -0.349 1.00 80.31 178 ALA A N 1
ATOM 1372 C CA . ALA A 1 178 ? 4.088 -5.292 -1.393 1.00 80.31 178 ALA A CA 1
ATOM 1373 C C . ALA A 1 178 ? 5.001 -4.080 -1.618 1.00 80.31 178 ALA A C 1
ATOM 1375 O O . ALA A 1 178 ? 6.213 -4.247 -1.739 1.00 80.31 178 ALA A O 1
ATOM 1376 N N . VAL A 1 179 ? 4.437 -2.865 -1.613 1.00 85.31 179 VAL A N 1
ATOM 1377 C CA . VAL A 1 179 ? 5.216 -1.618 -1.700 1.00 85.31 179 VAL A CA 1
ATOM 1378 C C . VAL A 1 179 ? 6.136 -1.480 -0.482 1.00 85.31 179 VAL A C 1
ATOM 1380 O O . VAL A 1 179 ? 7.330 -1.239 -0.643 1.00 85.31 179 VAL A O 1
ATOM 1383 N N . ARG A 1 180 ? 5.620 -1.724 0.731 1.00 81.88 180 ARG A N 1
ATOM 1384 C CA . ARG A 1 180 ? 6.397 -1.716 1.982 1.00 81.88 180 ARG A CA 1
ATOM 1385 C C . ARG A 1 180 ? 7.535 -2.738 1.954 1.00 81.88 180 ARG A C 1
ATOM 1387 O O . ARG A 1 180 ? 8.667 -2.400 2.277 1.00 81.88 180 ARG A O 1
ATOM 1394 N N . ALA A 1 181 ? 7.262 -3.980 1.559 1.00 76.88 181 ALA A N 1
ATOM 1395 C CA . ALA A 1 181 ? 8.277 -5.028 1.497 1.00 76.88 181 ALA A CA 1
ATOM 1396 C C . ALA A 1 181 ? 9.365 -4.712 0.458 1.00 76.88 181 ALA A C 1
ATOM 1398 O O . ALA A 1 181 ? 10.552 -4.885 0.737 1.00 76.88 181 ALA A O 1
ATOM 1399 N N . PHE A 1 182 ? 8.966 -4.208 -0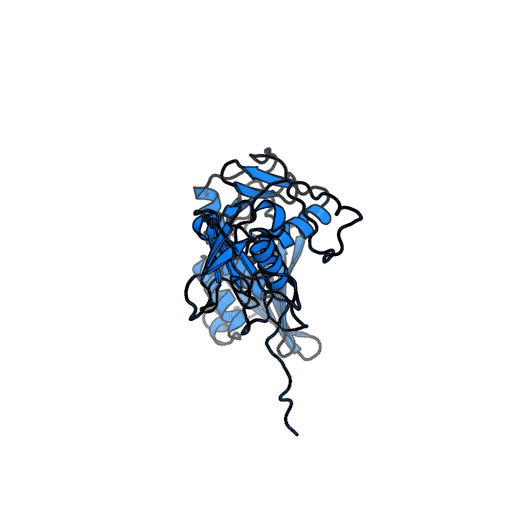.713 1.00 83.62 182 PHE A N 1
ATOM 1400 C CA . PHE A 1 182 ? 9.890 -3.789 -1.762 1.00 83.62 182 PHE A CA 1
ATOM 1401 C C . PHE A 1 182 ? 10.807 -2.667 -1.301 1.00 83.62 182 PHE A C 1
ATOM 1403 O O . PHE A 1 182 ? 12.021 -2.827 -1.353 1.00 83.62 182 PHE A O 1
ATOM 1410 N N . LEU A 1 183 ? 10.249 -1.570 -0.782 1.00 84.00 183 LEU A N 1
ATOM 1411 C CA . LEU A 1 183 ? 11.049 -0.445 -0.304 1.00 84.00 183 LEU A CA 1
ATOM 1412 C C . LEU A 1 183 ? 12.037 -0.897 0.788 1.00 84.00 183 LEU A C 1
ATOM 1414 O O . LEU A 1 183 ? 13.171 -0.432 0.807 1.00 84.00 183 LEU A O 1
ATOM 1418 N N . GLY A 1 184 ? 11.654 -1.843 1.654 1.00 77.31 184 GLY A N 1
ATOM 1419 C CA . GLY A 1 184 ? 12.500 -2.299 2.759 1.00 77.31 184 GLY A CA 1
ATOM 1420 C C . GLY A 1 184 ? 13.645 -3.177 2.289 1.00 77.31 184 GLY A C 1
ATOM 1421 O O . GLY A 1 184 ? 14.769 -3.041 2.771 1.00 77.31 184 GLY A O 1
ATOM 1422 N N . GLY A 1 185 ? 13.384 -4.031 1.297 1.00 74.75 185 GLY A N 1
ATOM 1423 C CA . GLY A 1 185 ? 14.425 -4.787 0.613 1.00 74.75 185 GLY A CA 1
ATOM 1424 C C . GLY A 1 185 ? 15.360 -3.874 -0.175 1.00 74.75 185 GLY A C 1
ATOM 1425 O O . GLY A 1 185 ? 16.574 -3.935 -0.003 1.00 74.75 185 GLY A O 1
ATOM 1426 N N . SER A 1 186 ? 14.803 -2.995 -1.006 1.00 80.44 186 SER A N 1
ATOM 1427 C CA . SER A 1 186 ? 15.572 -2.180 -1.939 1.00 80.44 186 SER A CA 1
ATOM 1428 C C . SER A 1 186 ? 16.411 -1.107 -1.247 1.00 80.44 186 SER A C 1
ATOM 1430 O O . SER A 1 186 ? 17.596 -1.017 -1.559 1.00 80.44 186 SER A O 1
ATOM 1432 N N . LEU A 1 187 ? 15.854 -0.359 -0.285 1.00 78.75 187 LEU A N 1
ATOM 1433 C CA . LEU A 1 187 ? 16.604 0.646 0.487 1.00 78.75 187 LEU A CA 1
ATOM 1434 C C . LEU A 1 187 ? 17.657 0.005 1.403 1.00 78.75 187 LEU A C 1
ATOM 1436 O O . LEU A 1 187 ? 18.715 0.583 1.630 1.00 78.75 187 LEU A O 1
ATOM 1440 N N . GLY A 1 188 ? 17.398 -1.209 1.902 1.00 69.88 188 GLY A N 1
ATOM 1441 C CA . GLY A 1 188 ? 18.354 -1.948 2.729 1.00 69.88 188 GLY A CA 1
ATOM 1442 C C . GLY A 1 188 ? 19.485 -2.622 1.944 1.00 69.88 188 GLY A C 1
ATOM 1443 O O . GLY A 1 188 ? 20.569 -2.818 2.492 1.00 69.88 188 GLY A O 1
ATOM 1444 N N . PHE A 1 189 ? 19.248 -3.000 0.683 1.00 68.31 189 PHE A N 1
ATOM 1445 C CA . PHE A 1 189 ? 20.204 -3.742 -0.146 1.00 68.31 189 PHE A CA 1
ATOM 1446 C C . PHE A 1 189 ? 21.004 -2.836 -1.092 1.00 68.31 189 PHE A C 1
ATOM 1448 O O . PHE A 1 189 ? 22.232 -2.931 -1.159 1.00 68.31 189 PHE A O 1
ATOM 1455 N N . TRP A 1 190 ? 20.335 -1.940 -1.822 1.00 67.06 190 TRP A N 1
ATOM 1456 C CA . TRP A 1 190 ? 20.983 -1.035 -2.767 1.00 67.06 190 TRP A CA 1
ATOM 1457 C C . TRP A 1 190 ? 21.428 0.235 -2.037 1.00 67.06 190 TRP A C 1
ATOM 1459 O O . TRP A 1 190 ? 20.655 1.178 -1.896 1.00 67.06 190 TRP A O 1
ATOM 1469 N N . LEU A 1 191 ? 22.697 0.278 -1.614 1.00 65.56 191 LEU A N 1
ATOM 1470 C CA . LEU A 1 191 ? 23.287 1.369 -0.811 1.00 65.56 191 LEU A CA 1
ATOM 1471 C C . LEU A 1 191 ? 23.149 2.788 -1.401 1.00 65.56 191 LEU A C 1
ATOM 1473 O O . LEU A 1 191 ? 23.366 3.763 -0.691 1.00 65.56 191 LEU A O 1
ATOM 1477 N N . SER A 1 192 ? 22.854 2.917 -2.696 1.00 77.31 192 SER A N 1
ATOM 1478 C CA . SER A 1 192 ? 22.667 4.198 -3.393 1.00 77.31 192 SER A CA 1
ATOM 1479 C C . SER A 1 192 ? 21.231 4.441 -3.855 1.00 77.31 192 SER A C 1
ATOM 1481 O O . SER A 1 192 ? 20.986 5.385 -4.613 1.00 77.31 192 SER A O 1
ATOM 1483 N N . SER A 1 193 ? 20.298 3.594 -3.421 1.00 85.00 193 SER A N 1
ATOM 1484 C CA . SER A 1 193 ? 18.885 3.791 -3.696 1.00 85.00 193 SER A CA 1
ATOM 1485 C C . SER A 1 193 ? 18.296 4.876 -2.813 1.00 85.00 193 SER A C 1
ATOM 1487 O O . SER A 1 193 ? 18.766 5.138 -1.709 1.00 85.00 193 SER A O 1
ATOM 1489 N N . GLN A 1 194 ? 17.289 5.542 -3.357 1.00 89.06 194 GLN A N 1
ATOM 1490 C CA . GLN A 1 194 ? 16.613 6.671 -2.747 1.00 89.06 194 GLN A CA 1
ATOM 1491 C C . GLN A 1 194 ? 15.118 6.467 -2.912 1.00 89.06 194 GLN A C 1
ATOM 1493 O O . GLN A 1 194 ? 14.654 5.993 -3.953 1.00 89.06 194 GLN A O 1
ATOM 1498 N N . ALA A 1 195 ? 14.357 6.849 -1.899 1.00 90.50 195 ALA A N 1
ATOM 1499 C CA . ALA A 1 195 ? 12.918 6.963 -2.008 1.00 90.50 195 ALA A CA 1
ATOM 1500 C C . ALA A 1 195 ? 12.467 8.277 -1.381 1.00 90.50 195 ALA A C 1
ATOM 1502 O O . ALA A 1 195 ? 13.075 8.755 -0.432 1.00 90.50 195 ALA A O 1
ATOM 1503 N N . THR A 1 196 ? 11.406 8.860 -1.915 1.00 91.69 196 THR A N 1
ATOM 1504 C CA . THR A 1 196 ? 10.787 10.087 -1.408 1.00 91.69 196 THR A CA 1
ATOM 1505 C C . THR A 1 196 ? 9.280 9.910 -1.335 1.00 91.69 196 THR A C 1
ATOM 1507 O O . THR A 1 196 ? 8.723 9.056 -2.025 1.00 91.69 196 THR A O 1
ATOM 1510 N N . ILE A 1 197 ? 8.628 10.707 -0.497 1.00 91.62 197 ILE A N 1
ATOM 1511 C CA . ILE A 1 197 ? 7.176 10.834 -0.443 1.00 91.62 197 ILE A CA 1
ATOM 1512 C C . ILE A 1 197 ? 6.775 12.293 -0.631 1.00 91.62 197 ILE A C 1
ATOM 1514 O O . ILE A 1 197 ? 7.328 13.195 0.002 1.00 91.62 197 ILE A O 1
ATOM 1518 N N . THR A 1 198 ? 5.834 12.533 -1.528 1.00 92.12 198 THR A N 1
ATOM 1519 C CA . THR A 1 198 ? 5.270 13.859 -1.803 1.00 92.12 198 THR A CA 1
ATOM 1520 C C . THR A 1 198 ? 4.074 14.156 -0.892 1.00 92.12 198 THR A C 1
ATOM 1522 O O . THR A 1 198 ? 3.569 13.270 -0.202 1.00 92.12 198 THR A O 1
ATOM 1525 N N . ASP A 1 199 ? 3.594 15.404 -0.886 1.00 89.75 199 ASP A N 1
ATOM 1526 C CA . ASP A 1 199 ? 2.469 15.847 -0.038 1.00 89.75 199 ASP A CA 1
ATOM 1527 C C . ASP A 1 199 ? 1.159 15.095 -0.323 1.00 89.75 199 ASP A C 1
ATOM 1529 O O . ASP A 1 199 ? 0.285 14.984 0.535 1.00 89.75 199 ASP A O 1
ATOM 1533 N N . ASP A 1 200 ? 1.011 14.575 -1.541 1.00 90.88 200 ASP A N 1
ATOM 1534 C CA . ASP A 1 200 ? -0.111 13.741 -1.956 1.00 90.88 200 ASP A CA 1
ATOM 1535 C C . ASP A 1 200 ? 0.083 12.250 -1.601 1.00 90.88 200 ASP A C 1
ATOM 1537 O O . ASP A 1 200 ? -0.743 11.421 -1.986 1.00 90.88 200 ASP A O 1
ATOM 1541 N N . GLU A 1 201 ? 1.130 11.926 -0.840 1.00 90.56 201 GLU A N 1
ATOM 1542 C CA . GLU A 1 201 ? 1.511 10.589 -0.367 1.00 90.56 201 GLU A CA 1
ATOM 1543 C C . GLU A 1 201 ? 1.913 9.618 -1.484 1.00 90.56 201 GLU A C 1
ATOM 1545 O O . GLU A 1 201 ? 1.984 8.400 -1.288 1.00 90.56 201 GLU A O 1
ATOM 1550 N N . THR A 1 202 ? 2.226 10.165 -2.658 1.00 92.94 202 THR A N 1
ATOM 1551 C CA . THR A 1 202 ? 2.851 9.422 -3.744 1.00 92.94 202 THR A CA 1
ATOM 1552 C C . THR A 1 202 ? 4.297 9.094 -3.362 1.00 92.94 202 THR A C 1
ATOM 1554 O O . THR A 1 202 ? 5.086 9.970 -3.008 1.00 92.94 202 THR A O 1
ATOM 1557 N N . ILE A 1 203 ? 4.654 7.809 -3.419 1.00 93.00 203 ILE A N 1
ATOM 1558 C CA . ILE A 1 203 ? 6.012 7.347 -3.116 1.00 93.00 203 ILE A CA 1
ATOM 1559 C C . ILE A 1 203 ? 6.797 7.239 -4.415 1.00 93.00 203 ILE A C 1
ATOM 1561 O O . ILE A 1 203 ? 6.345 6.597 -5.359 1.00 93.00 203 ILE A O 1
ATOM 1565 N N . ILE A 1 204 ? 7.996 7.807 -4.449 1.00 93.00 204 ILE A N 1
ATOM 1566 C CA . ILE A 1 204 ? 8.870 7.797 -5.619 1.00 93.00 204 ILE A CA 1
ATOM 1567 C C . ILE A 1 204 ? 10.176 7.119 -5.235 1.00 93.00 204 ILE A C 1
ATOM 1569 O O . ILE A 1 204 ? 10.863 7.575 -4.329 1.00 93.00 204 ILE A O 1
ATOM 1573 N N . TYR A 1 205 ? 10.528 6.044 -5.929 1.00 91.88 205 TYR A N 1
ATOM 1574 C CA . TYR A 1 205 ? 11.735 5.254 -5.712 1.00 91.88 205 TYR A CA 1
ATOM 1575 C C . TYR A 1 205 ? 12.695 5.373 -6.896 1.00 91.88 205 TYR A C 1
ATOM 1577 O O . TYR A 1 205 ? 12.284 5.367 -8.056 1.00 91.88 205 TYR A O 1
ATOM 1585 N N . ARG A 1 206 ? 13.996 5.398 -6.616 1.00 90.38 206 ARG A N 1
ATOM 1586 C CA . ARG A 1 206 ? 15.063 5.307 -7.610 1.00 90.38 206 ARG A CA 1
ATOM 1587 C C . ARG A 1 206 ? 16.179 4.408 -7.095 1.00 90.38 206 ARG A C 1
ATOM 1589 O O . ARG A 1 206 ? 16.647 4.563 -5.973 1.00 90.38 206 ARG A O 1
ATOM 1596 N N . GLN A 1 207 ? 16.659 3.507 -7.950 1.00 86.50 207 GLN A N 1
ATOM 1597 C CA . GLN A 1 207 ? 17.692 2.543 -7.567 1.00 86.50 207 GLN A CA 1
ATOM 1598 C C . GLN A 1 207 ? 19.087 3.160 -7.413 1.00 86.50 207 GLN A C 1
ATOM 1600 O O . GLN A 1 207 ? 19.794 2.820 -6.474 1.00 86.50 207 GLN A O 1
ATOM 1605 N N . THR A 1 208 ? 19.498 4.049 -8.320 1.00 83.94 208 THR A N 1
ATOM 1606 C CA . THR A 1 208 ? 20.691 4.903 -8.169 1.00 83.94 208 THR A CA 1
ATOM 1607 C C . THR A 1 208 ? 20.471 6.204 -8.934 1.00 83.94 208 THR A C 1
ATOM 1609 O O . THR A 1 208 ? 19.603 6.248 -9.801 1.00 83.94 208 THR A O 1
ATOM 1612 N N . ASN A 1 209 ? 21.286 7.240 -8.714 1.00 84.94 209 ASN A N 1
ATOM 1613 C CA . ASN A 1 209 ? 21.099 8.525 -9.398 1.00 84.94 209 ASN A CA 1
ATOM 1614 C C . ASN A 1 209 ? 21.081 8.429 -10.942 1.00 84.94 209 ASN A C 1
ATOM 1616 O O . ASN A 1 209 ? 20.418 9.225 -11.586 1.00 84.94 209 ASN A O 1
ATOM 1620 N N . GLY A 1 210 ? 21.748 7.441 -11.551 1.00 82.50 210 GLY A N 1
ATOM 1621 C CA . GLY A 1 210 ? 21.720 7.225 -13.009 1.00 82.50 210 GLY A CA 1
ATOM 1622 C C . GLY A 1 210 ? 20.502 6.451 -13.532 1.00 82.50 210 GLY A C 1
ATOM 1623 O O . GLY A 1 210 ? 20.424 6.179 -14.731 1.00 82.50 210 GLY A O 1
ATOM 1624 N N . HIS A 1 211 ? 19.586 6.053 -12.647 1.00 83.50 211 HIS A N 1
ATOM 1625 C CA . HIS A 1 211 ? 18.400 5.292 -13.010 1.00 83.50 211 HIS A CA 1
ATOM 1626 C C . HIS A 1 211 ? 17.161 6.179 -13.145 1.00 83.50 211 HIS A C 1
ATOM 1628 O O . HIS A 1 211 ? 17.007 7.204 -12.480 1.00 83.50 211 HIS A O 1
ATOM 1634 N N . SER A 1 212 ? 16.250 5.699 -13.980 1.00 83.00 212 SER A N 1
ATOM 1635 C CA . SER A 1 212 ? 14.827 6.016 -13.987 1.00 83.00 212 SER A CA 1
ATOM 1636 C C . SER A 1 212 ? 14.195 5.939 -12.590 1.00 83.00 212 SER A C 1
ATOM 1638 O O . SER A 1 212 ? 14.755 5.345 -11.667 1.00 83.00 212 SER A O 1
ATOM 1640 N N . ALA A 1 213 ? 13.006 6.521 -12.434 1.00 88.50 213 ALA A N 1
ATOM 1641 C CA . ALA A 1 213 ? 12.239 6.447 -11.191 1.00 88.50 213 ALA A CA 1
ATOM 1642 C C . ALA A 1 213 ? 11.019 5.521 -11.329 1.00 88.50 213 ALA A C 1
ATOM 1644 O O . ALA A 1 213 ? 10.477 5.328 -12.416 1.00 88.50 213 ALA A O 1
ATOM 1645 N N . LEU A 1 214 ? 10.574 4.964 -10.210 1.00 88.88 214 LEU A N 1
ATOM 1646 C CA . LEU A 1 214 ? 9.294 4.288 -10.046 1.00 88.88 214 LEU A CA 1
ATOM 1647 C C . LEU A 1 214 ? 8.413 5.133 -9.145 1.00 88.88 214 LEU A C 1
ATOM 1649 O O . LEU A 1 214 ? 8.907 5.689 -8.169 1.00 88.88 214 LEU A O 1
ATOM 1653 N N . THR A 1 215 ? 7.122 5.169 -9.436 1.00 91.75 215 THR A N 1
ATOM 1654 C CA . THR A 1 215 ? 6.158 5.910 -8.630 1.00 91.75 215 THR A CA 1
ATOM 1655 C C . THR A 1 215 ? 5.024 4.998 -8.198 1.00 91.75 215 THR A C 1
ATOM 1657 O O . THR A 1 215 ? 4.517 4.211 -8.997 1.00 91.75 215 THR A O 1
ATOM 1660 N N . PHE A 1 216 ? 4.629 5.117 -6.936 1.00 92.38 216 PHE A N 1
ATOM 1661 C CA . PHE A 1 216 ? 3.499 4.438 -6.324 1.00 92.38 216 PHE A CA 1
ATOM 1662 C C . PHE A 1 216 ? 2.494 5.494 -5.872 1.00 92.38 216 PHE A C 1
ATOM 1664 O O . PHE A 1 216 ? 2.666 6.132 -4.833 1.00 92.38 216 PHE A O 1
ATOM 1671 N N . THR A 1 217 ? 1.435 5.677 -6.654 1.00 92.88 217 THR A N 1
ATOM 1672 C CA . THR A 1 217 ? 0.356 6.620 -6.345 1.00 92.88 217 THR A CA 1
ATOM 1673 C C . THR A 1 217 ? -0.710 5.917 -5.504 1.00 92.88 217 THR A C 1
ATOM 1675 O O . THR A 1 217 ? -1.250 4.906 -5.961 1.00 92.88 217 THR A O 1
ATOM 1678 N N . PRO A 1 218 ? -1.024 6.385 -4.285 1.00 93.69 218 PRO A N 1
ATOM 1679 C CA . PRO A 1 218 ? -1.980 5.706 -3.418 1.00 93.69 218 PRO A CA 1
ATOM 1680 C C . PRO A 1 218 ? -3.415 5.807 -3.947 1.00 93.69 218 PRO A C 1
ATOM 1682 O O . PRO A 1 218 ? -3.865 6.863 -4.388 1.00 93.69 218 PRO A O 1
ATOM 1685 N N . ASP A 1 219 ? -4.165 4.713 -3.835 1.00 92.62 219 ASP A N 1
ATOM 1686 C CA . ASP A 1 219 ? -5.627 4.733 -3.900 1.00 92.62 219 ASP A CA 1
ATOM 1687 C C . ASP A 1 219 ? -6.151 5.093 -2.507 1.00 92.62 219 ASP A C 1
ATOM 1689 O O . ASP A 1 219 ? -6.202 4.251 -1.605 1.00 92.62 219 ASP A O 1
ATOM 1693 N N . ARG A 1 220 ? -6.503 6.364 -2.307 1.00 91.50 220 ARG A N 1
ATOM 1694 C CA . ARG A 1 220 ? -6.871 6.875 -0.979 1.00 91.50 220 ARG A CA 1
ATOM 1695 C C . ARG A 1 220 ? -8.153 6.265 -0.426 1.00 91.50 220 ARG A C 1
ATOM 1697 O O . ARG A 1 220 ? -8.269 6.099 0.786 1.00 91.50 220 ARG A O 1
ATOM 1704 N N . ASP A 1 221 ? -9.060 5.849 -1.301 1.00 91.81 221 ASP A N 1
ATOM 1705 C CA . ASP A 1 221 ? -10.322 5.221 -0.911 1.00 91.81 221 ASP A CA 1
ATOM 1706 C C . ASP A 1 221 ? -10.118 3.778 -0.431 1.00 91.81 221 ASP A C 1
ATOM 1708 O O . ASP A 1 221 ? -10.979 3.202 0.239 1.00 91.81 221 ASP A O 1
ATOM 1712 N N . SER A 1 222 ? -8.953 3.189 -0.724 1.00 89.00 222 SER A N 1
ATOM 1713 C CA . SER A 1 222 ? -8.598 1.848 -0.261 1.00 89.00 222 SER A CA 1
ATOM 1714 C C . SER A 1 222 ? -8.283 1.773 1.239 1.00 89.00 222 SER A C 1
ATOM 1716 O O . SER A 1 222 ? -8.235 0.670 1.779 1.00 89.00 222 SER A O 1
ATOM 1718 N N . GLY A 1 223 ? -8.120 2.916 1.914 1.00 91.31 223 GLY A N 1
ATOM 1719 C CA . GLY A 1 223 ? -7.748 2.998 3.326 1.00 91.31 223 GLY A CA 1
ATOM 1720 C C . GLY A 1 223 ? -6.255 2.768 3.576 1.00 91.31 223 GLY A C 1
ATOM 1721 O O . GLY A 1 223 ? -5.500 2.384 2.686 1.00 91.31 223 GLY A O 1
ATOM 1722 N N . VAL A 1 224 ? -5.817 3.022 4.805 1.00 90.38 224 VAL A N 1
ATOM 1723 C CA . VAL A 1 224 ? -4.420 2.953 5.253 1.00 90.38 224 VAL A CA 1
ATOM 1724 C C . VAL A 1 224 ? -4.215 1.715 6.109 1.00 90.38 224 VAL A C 1
ATOM 1726 O O . VAL A 1 224 ? -4.962 1.488 7.053 1.00 90.38 224 VAL A O 1
ATOM 1729 N N . ILE A 1 225 ? -3.183 0.932 5.817 1.00 86.94 225 ILE A N 1
ATOM 1730 C CA . ILE A 1 225 ? -2.804 -0.251 6.589 1.00 86.94 225 ILE A CA 1
ATOM 1731 C C . ILE A 1 225 ? -2.430 0.164 8.014 1.00 86.94 225 ILE A C 1
ATOM 1733 O O . ILE A 1 225 ? -1.518 0.963 8.236 1.00 86.94 225 ILE A O 1
ATOM 1737 N N . ILE A 1 226 ? -3.124 -0.412 8.995 1.00 85.44 226 ILE A N 1
ATOM 1738 C CA . ILE A 1 226 ? -2.864 -0.172 10.414 1.00 85.44 226 ILE A CA 1
ATOM 1739 C C . ILE A 1 226 ? -1.786 -1.145 10.891 1.00 85.44 226 ILE A C 1
ATOM 1741 O O . ILE A 1 226 ? -2.061 -2.303 11.194 1.00 85.44 226 ILE A O 1
ATOM 1745 N N . THR A 1 227 ? -0.553 -0.653 11.000 1.00 75.38 227 THR A N 1
ATOM 1746 C CA . THR A 1 227 ? 0.576 -1.384 11.609 1.00 75.38 227 THR A CA 1
ATOM 1747 C C . THR A 1 227 ? 0.786 -1.039 13.086 1.00 75.38 227 THR A C 1
ATOM 1749 O O . THR A 1 227 ? 1.374 -1.815 13.831 1.00 75.38 227 THR A O 1
ATOM 1752 N N . HIS A 1 228 ? 0.277 0.119 13.516 1.00 76.38 228 HIS A N 1
ATOM 1753 C CA . HIS A 1 228 ? 0.415 0.674 14.864 1.00 76.38 228 HIS A CA 1
ATOM 1754 C C . HIS A 1 228 ? -0.957 1.135 15.375 1.00 76.38 228 HIS A C 1
ATOM 1756 O O . HIS A 1 228 ? -1.291 2.321 15.259 1.00 76.38 228 HIS A O 1
ATOM 1762 N N . PRO A 1 229 ? -1.801 0.215 15.880 1.00 82.94 229 PRO A N 1
ATOM 1763 C CA . PRO A 1 229 ? -3.184 0.511 16.259 1.00 82.94 229 PRO A CA 1
ATOM 1764 C C . PRO A 1 229 ? -3.297 1.677 17.250 1.00 82.94 229 PRO A C 1
ATOM 1766 O O . PRO A 1 229 ? -4.233 2.470 17.183 1.00 82.94 229 PRO A O 1
ATOM 1769 N N . GLU A 1 230 ? -2.313 1.840 18.131 1.00 82.62 230 GLU A N 1
ATOM 1770 C CA . GLU A 1 230 ? -2.235 2.920 19.111 1.00 82.62 230 GLU A CA 1
ATOM 1771 C C . GLU A 1 230 ? -2.144 4.324 18.497 1.00 82.62 230 GLU A C 1
ATOM 1773 O O . GLU A 1 230 ? -2.563 5.289 19.136 1.00 82.62 230 GLU A O 1
ATOM 1778 N N . ARG A 1 231 ? -1.633 4.445 17.266 1.00 82.25 231 ARG A N 1
ATOM 1779 C CA . ARG A 1 231 ? -1.499 5.728 16.556 1.00 82.25 231 ARG A CA 1
ATOM 1780 C C . ARG A 1 231 ? -2.752 6.111 15.780 1.00 82.25 231 ARG A C 1
ATOM 1782 O O . ARG A 1 231 ? -3.037 7.294 15.643 1.00 82.25 231 ARG A O 1
ATOM 1789 N N . TYR A 1 232 ? -3.472 5.118 15.264 1.00 86.12 232 TYR A N 1
ATOM 1790 C CA . TYR A 1 232 ? -4.600 5.329 14.352 1.00 86.12 232 TYR A CA 1
ATOM 1791 C C . TYR A 1 232 ? -5.959 5.253 15.051 1.00 86.12 232 TYR A C 1
ATOM 1793 O O . TYR A 1 232 ? -6.908 5.898 14.626 1.00 86.12 232 TYR A O 1
ATOM 1801 N N . ILE A 1 233 ? -6.059 4.498 16.146 1.00 91.62 233 ILE A N 1
ATOM 1802 C CA . ILE A 1 233 ? -7.307 4.298 16.887 1.00 91.62 233 ILE A CA 1
ATOM 1803 C C . ILE A 1 233 ? -7.287 5.249 18.082 1.00 91.62 233 ILE A C 1
ATOM 1805 O O . ILE A 1 233 ? -6.805 4.888 19.158 1.00 91.62 233 ILE A O 1
ATOM 1809 N N . THR A 1 234 ? -7.752 6.484 17.888 1.00 92.81 234 THR A N 1
ATOM 1810 C CA . THR A 1 234 ? -7.583 7.595 18.847 1.00 92.81 234 THR A CA 1
ATOM 1811 C C . THR A 1 234 ? -8.882 8.154 19.428 1.00 92.81 234 THR A C 1
ATOM 1813 O O . THR A 1 234 ? -8.826 8.765 20.492 1.00 92.81 234 THR A O 1
ATOM 1816 N N . ALA A 1 235 ? -10.050 7.898 18.828 1.00 94.25 235 ALA A N 1
ATOM 1817 C CA . ALA A 1 235 ? -11.333 8.240 19.448 1.00 94.25 235 ALA A CA 1
ATOM 1818 C C . ALA A 1 235 ? -11.540 7.492 20.779 1.00 94.25 235 ALA A C 1
ATOM 1820 O O . ALA A 1 235 ? -11.004 6.395 20.963 1.00 94.25 235 ALA A O 1
ATOM 1821 N N . ASP A 1 236 ? -12.322 8.071 21.694 1.00 92.69 236 ASP A N 1
ATOM 1822 C CA . ASP A 1 236 ? -12.590 7.500 23.025 1.00 92.69 236 ASP A CA 1
ATOM 1823 C C . ASP A 1 236 ? -13.419 6.207 22.959 1.00 92.69 236 ASP A C 1
ATOM 1825 O O . ASP A 1 236 ? -13.249 5.287 23.769 1.00 92.69 236 ASP A O 1
ATOM 1829 N N . ALA A 1 237 ? -14.325 6.135 21.983 1.00 94.62 237 ALA A N 1
ATOM 1830 C CA . ALA A 1 237 ? -15.228 5.021 21.763 1.00 94.62 237 ALA A CA 1
ATOM 1831 C C . ALA A 1 237 ? -15.468 4.795 20.270 1.00 94.62 237 ALA A C 1
ATOM 1833 O O . ALA A 1 237 ? -15.331 5.706 19.453 1.00 94.62 237 ALA A O 1
ATOM 1834 N N . TYR A 1 238 ? -15.886 3.579 19.935 1.00 95.12 238 TYR A N 1
ATOM 1835 C CA . TYR A 1 238 ? -16.245 3.199 18.577 1.00 95.12 238 TYR A CA 1
ATOM 1836 C C . TYR A 1 238 ? -17.554 2.433 18.573 1.00 95.12 238 TYR A C 1
ATOM 1838 O O . TYR A 1 238 ? -17.768 1.552 19.403 1.00 95.12 238 TYR A O 1
ATOM 1846 N N . ARG A 1 239 ? -18.424 2.728 17.614 1.00 94.56 239 ARG A N 1
ATOM 1847 C CA . ARG A 1 239 ? -19.546 1.863 17.274 1.00 94.56 239 ARG A CA 1
ATOM 1848 C C . ARG A 1 239 ? -19.029 0.764 16.356 1.00 94.56 239 ARG A C 1
ATOM 1850 O O . ARG A 1 239 ? -18.678 1.016 15.211 1.00 94.56 239 ARG A O 1
ATOM 1857 N N . VAL A 1 240 ? -18.977 -0.450 16.879 1.00 91.44 240 VAL A N 1
ATOM 1858 C CA . VAL A 1 240 ? -18.473 -1.627 16.187 1.00 91.44 240 VAL A CA 1
ATOM 1859 C C . VAL A 1 240 ? -19.631 -2.456 15.656 1.00 91.44 240 VAL A C 1
ATOM 1861 O O . VAL A 1 240 ? -20.508 -2.892 16.405 1.00 91.44 240 VAL A O 1
ATOM 1864 N N . THR A 1 241 ? -19.609 -2.696 14.352 1.00 88.94 241 THR A N 1
ATOM 1865 C CA . THR A 1 241 ? -20.533 -3.579 13.644 1.00 88.94 241 THR A CA 1
ATOM 1866 C C . THR A 1 241 ? -19.744 -4.766 13.103 1.00 88.94 241 THR A C 1
ATOM 1868 O O . THR A 1 241 ? -18.853 -4.588 12.277 1.00 88.94 241 THR A O 1
ATOM 1871 N N . GLY A 1 242 ? -20.051 -5.970 13.588 1.00 80.81 242 GLY A N 1
ATOM 1872 C CA . GLY A 1 242 ? -19.499 -7.235 13.087 1.00 80.81 242 GLY A CA 1
ATOM 1873 C C . GLY A 1 242 ? -20.526 -8.029 12.274 1.00 80.81 242 GLY A C 1
ATOM 1874 O O . GLY A 1 242 ? -21.718 -7.709 12.280 1.00 80.81 242 GLY A O 1
ATOM 1875 N N . HIS A 1 243 ? -20.087 -9.090 11.595 1.00 71.25 243 HIS A N 1
ATO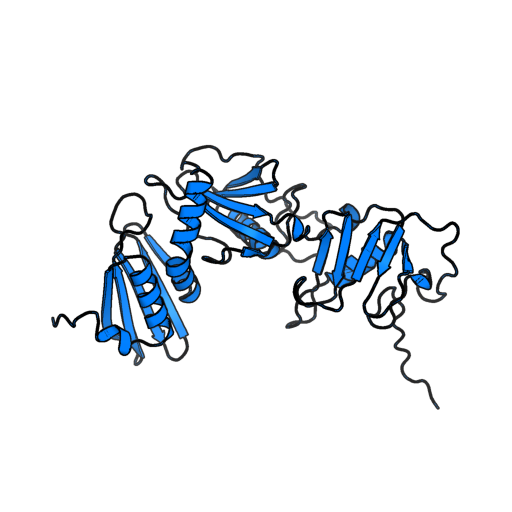M 1876 C CA . HIS A 1 243 ? -20.956 -9.908 10.741 1.00 71.25 243 HIS A CA 1
ATOM 1877 C C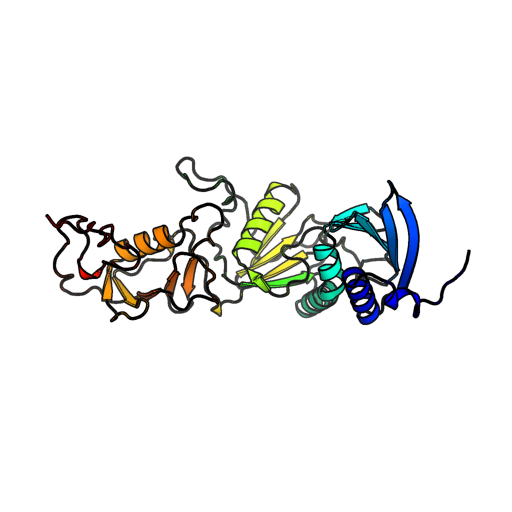 . HIS A 1 243 ? -22.181 -10.466 11.488 1.00 71.25 243 HIS A C 1
ATOM 1879 O O . HIS A 1 243 ? -22.050 -11.192 12.475 1.00 71.25 243 HIS A O 1
ATOM 1885 N N . GLY A 1 244 ? -23.380 -10.136 10.994 1.00 65.25 244 GLY A N 1
ATOM 1886 C CA . GLY A 1 244 ? -24.655 -10.619 11.536 1.00 65.25 244 GLY A CA 1
ATOM 1887 C C . GLY A 1 244 ? -25.013 -10.078 12.925 1.00 65.25 244 GLY A C 1
ATOM 1888 O O . GLY A 1 244 ? -25.895 -10.634 13.579 1.00 65.25 244 GLY A O 1
ATOM 1889 N N . ARG A 1 245 ? -24.336 -9.023 13.399 1.00 69.31 245 ARG A N 1
ATOM 1890 C CA . ARG A 1 245 ? -24.519 -8.475 14.748 1.00 69.31 245 ARG A CA 1
ATOM 1891 C C . ARG A 1 245 ? -25.194 -7.113 14.744 1.00 69.31 245 ARG A C 1
ATOM 1893 O O . ARG A 1 245 ? -25.060 -6.320 13.817 1.00 69.31 245 ARG A O 1
ATOM 1900 N N . VAL A 1 246 ? -25.884 -6.835 15.847 1.00 81.38 246 VAL A N 1
ATOM 1901 C CA . VAL A 1 246 ? -26.331 -5.481 16.183 1.00 81.38 246 VAL A CA 1
ATOM 1902 C C . VAL A 1 246 ? -25.093 -4.642 16.529 1.00 81.38 246 VAL A C 1
ATOM 1904 O O . VAL A 1 246 ? -24.248 -5.141 17.276 1.00 81.38 246 VAL A O 1
ATOM 1907 N N . PRO A 1 247 ? -24.974 -3.398 16.032 1.00 87.75 247 PRO A N 1
ATOM 1908 C CA . PRO A 1 247 ? -23.867 -2.515 16.385 1.00 87.75 247 PRO A CA 1
ATOM 1909 C C . PRO A 1 247 ? -23.751 -2.301 17.902 1.00 87.75 247 PRO A C 1
ATOM 1911 O O . PRO A 1 247 ? -24.752 -2.048 18.577 1.00 87.75 247 PRO A O 1
ATOM 1914 N N . GLN A 1 248 ? -22.533 -2.374 18.439 1.00 88.44 248 GLN A N 1
ATOM 1915 C CA . GLN A 1 248 ? -22.232 -2.205 19.867 1.00 88.44 248 GLN A CA 1
ATOM 1916 C C . GLN A 1 248 ? -21.151 -1.147 20.067 1.00 88.44 248 GLN A C 1
ATOM 1918 O O . GLN A 1 248 ? -20.304 -0.958 19.206 1.00 88.44 248 GLN A O 1
ATOM 1923 N N . VAL A 1 249 ? -21.177 -0.431 21.193 1.00 91.31 249 VAL A N 1
ATOM 1924 C CA . VAL A 1 249 ? -20.158 0.589 21.480 1.00 91.31 249 VAL A CA 1
ATOM 1925 C C . VAL A 1 249 ? -19.025 -0.038 22.283 1.00 91.31 249 VAL A C 1
ATOM 1927 O O . VAL A 1 249 ? -19.264 -0.604 23.350 1.00 91.31 249 VAL A O 1
ATOM 1930 N N . TRP A 1 250 ? -17.809 0.043 21.751 1.00 92.31 250 TRP A N 1
ATOM 1931 C CA . TRP A 1 250 ? -16.577 -0.476 22.341 1.00 92.31 250 TRP A CA 1
ATOM 1932 C C . TRP A 1 250 ? -15.666 0.672 22.756 1.00 92.31 250 TRP A C 1
ATOM 1934 O O . TRP A 1 250 ? -15.678 1.749 22.154 1.00 92.31 250 TRP A O 1
ATOM 1944 N N . THR A 1 251 ? -14.865 0.443 23.790 1.00 93.12 251 THR A N 1
ATOM 1945 C CA . THR A 1 251 ? -13.804 1.373 24.172 1.00 93.12 251 THR A CA 1
ATOM 1946 C C . THR A 1 251 ? -12.701 1.405 23.119 1.00 93.12 251 THR A C 1
ATOM 1948 O O . THR A 1 251 ? -12.467 0.433 22.397 1.00 93.12 251 THR A O 1
ATOM 1951 N N . GLN A 1 252 ? -11.946 2.504 23.086 1.00 93.06 252 GLN A N 1
ATOM 1952 C CA . GLN A 1 252 ? -10.705 2.597 22.313 1.00 93.06 252 GLN A CA 1
ATOM 1953 C C . GLN A 1 252 ? -9.767 1.403 22.551 1.00 93.06 252 GLN A C 1
ATOM 1955 O O . GLN A 1 252 ? -9.199 0.848 21.610 1.00 93.06 252 GLN A O 1
ATOM 1960 N N . ALA A 1 253 ? -9.596 1.013 23.816 1.00 90.00 253 ALA A N 1
ATOM 1961 C CA . ALA A 1 253 ? -8.700 -0.067 24.200 1.00 90.00 253 ALA A CA 1
ATOM 1962 C C . ALA A 1 253 ? -9.155 -1.413 23.613 1.00 90.00 253 ALA A C 1
ATOM 1964 O O . ALA A 1 253 ? -8.315 -2.164 23.118 1.00 90.00 253 ALA A O 1
ATOM 1965 N N . ALA A 1 254 ? -10.466 -1.679 23.598 1.00 89.06 254 ALA A N 1
ATOM 1966 C CA . ALA A 1 254 ? -11.020 -2.905 23.032 1.00 89.06 254 ALA A CA 1
ATOM 1967 C C . ALA A 1 254 ? -10.799 -2.975 21.517 1.00 89.06 254 ALA A C 1
ATOM 1969 O O . ALA A 1 254 ? -10.379 -4.010 21.006 1.00 89.06 254 ALA A O 1
ATOM 1970 N N . VAL A 1 255 ? -11.008 -1.867 20.794 1.00 91.38 255 VAL A N 1
ATOM 1971 C CA . VAL A 1 255 ? -10.754 -1.826 19.343 1.00 91.38 255 VAL A CA 1
ATOM 1972 C C . VAL A 1 255 ? -9.267 -1.997 19.036 1.00 91.38 255 VAL A C 1
ATOM 1974 O O . VAL A 1 255 ? -8.923 -2.755 18.133 1.00 91.38 255 VAL A O 1
ATOM 1977 N N . ARG A 1 256 ? -8.370 -1.363 19.804 1.00 91.00 256 ARG A N 1
ATOM 1978 C CA . ARG A 1 256 ? -6.915 -1.547 19.650 1.00 91.00 256 ARG A CA 1
ATOM 1979 C C . ARG A 1 256 ? -6.493 -3.002 19.839 1.00 91.00 256 ARG A C 1
ATOM 1981 O O . ARG A 1 256 ? -5.725 -3.507 19.024 1.00 91.00 256 ARG A O 1
ATOM 1988 N N . GLU A 1 257 ? -6.992 -3.672 20.878 1.00 85.88 257 GLU A N 1
ATOM 1989 C CA . GLU A 1 257 ? -6.685 -5.089 21.107 1.00 85.88 257 GLU A CA 1
ATOM 1990 C C . GLU A 1 257 ? -7.267 -5.969 19.995 1.00 85.88 257 GLU A C 1
ATOM 1992 O O . GLU A 1 257 ? -6.556 -6.814 19.458 1.00 85.88 257 GLU A O 1
ATOM 1997 N N . ALA A 1 258 ? -8.516 -5.733 19.586 1.00 85.69 258 ALA A N 1
ATOM 1998 C CA . ALA A 1 258 ? -9.161 -6.508 18.530 1.00 85.69 258 ALA A CA 1
ATOM 1999 C C . ALA A 1 258 ? -8.446 -6.359 17.175 1.00 85.69 258 ALA A C 1
ATOM 2001 O O . ALA A 1 258 ? -8.247 -7.348 16.472 1.00 85.69 258 ALA A O 1
ATOM 2002 N N . VAL A 1 259 ? -7.997 -5.149 16.832 1.00 86.94 259 VAL A N 1
ATOM 2003 C CA . VAL A 1 259 ? -7.177 -4.900 15.640 1.00 86.94 259 VAL A CA 1
ATOM 2004 C C . VAL A 1 259 ? -5.819 -5.590 15.754 1.00 86.94 259 VAL A C 1
ATOM 2006 O O . VAL A 1 259 ? -5.411 -6.257 14.809 1.00 86.94 259 VAL A O 1
ATOM 2009 N N . SER A 1 260 ? -5.141 -5.483 16.901 1.00 83.56 260 SER A N 1
ATOM 2010 C CA . SER A 1 260 ? -3.850 -6.150 17.118 1.00 83.56 260 SER A CA 1
ATOM 2011 C C . SER A 1 260 ? -3.948 -7.676 17.051 1.00 83.56 260 SER A C 1
ATOM 2013 O O . SER A 1 260 ? -2.983 -8.331 16.665 1.00 83.56 260 SER A O 1
ATOM 2015 N N . GLU A 1 261 ? -5.075 -8.249 17.467 1.00 79.31 261 GLU A N 1
ATOM 2016 C CA . GLU A 1 261 ? -5.340 -9.680 17.347 1.00 79.31 261 GLU A CA 1
ATOM 2017 C C . GLU A 1 261 ? -5.643 -10.057 15.896 1.00 79.31 261 GLU A C 1
ATOM 2019 O O . GLU A 1 261 ? -5.100 -11.034 15.386 1.00 79.31 261 GLU A O 1
ATOM 2024 N N . ALA A 1 262 ? -6.469 -9.262 15.210 1.00 80.00 262 ALA A N 1
ATOM 2025 C CA . ALA A 1 262 ? -6.839 -9.501 13.821 1.00 80.00 262 ALA A CA 1
ATOM 2026 C C . ALA A 1 262 ? -5.632 -9.460 12.878 1.00 80.00 262 ALA A C 1
ATOM 2028 O O . ALA A 1 262 ? -5.590 -10.248 11.942 1.00 80.00 262 ALA A O 1
ATOM 2029 N N . THR A 1 263 ? -4.652 -8.586 13.117 1.00 78.38 263 THR A N 1
ATOM 2030 C CA . THR A 1 263 ? -3.441 -8.470 12.287 1.00 78.38 263 THR A CA 1
ATOM 2031 C C . THR A 1 263 ? -2.323 -9.433 12.683 1.00 78.38 263 THR A C 1
ATOM 2033 O O . THR A 1 263 ? -1.263 -9.424 12.055 1.00 78.38 263 THR A O 1
ATOM 2036 N N . ARG A 1 264 ? -2.518 -10.274 13.709 1.00 73.06 264 ARG A N 1
ATOM 2037 C CA . ARG A 1 264 ? -1.503 -11.255 14.100 1.00 73.06 264 ARG A CA 1
ATOM 2038 C C . ARG A 1 264 ? -1.328 -12.294 12.979 1.00 73.06 264 ARG A C 1
ATOM 2040 O O . ARG A 1 264 ? -2.335 -12.822 12.501 1.00 73.06 264 ARG A O 1
ATOM 2047 N N . PRO A 1 265 ? -0.082 -12.634 12.591 1.00 64.31 265 PRO A N 1
ATOM 2048 C CA . PRO A 1 265 ? 0.165 -13.701 11.628 1.00 64.31 265 PRO A CA 1
ATOM 2049 C C . PRO A 1 265 ? -0.502 -15.004 12.073 1.00 64.31 265 PRO A C 1
ATOM 2051 O O . PRO A 1 265 ? -0.385 -15.409 13.236 1.00 64.31 265 PRO A O 1
ATOM 2054 N N . GLY A 1 266 ? -1.219 -15.644 11.152 1.00 53.03 266 GLY A N 1
ATOM 2055 C CA . GLY A 1 266 ? -1.862 -16.928 11.409 1.00 53.03 266 GLY A CA 1
ATOM 2056 C C . GLY A 1 266 ? -0.851 -18.080 11.517 1.00 53.03 266 GLY A C 1
ATOM 2057 O O . GLY A 1 266 ? 0.352 -17.894 11.307 1.00 53.03 266 GLY A O 1
ATOM 2058 N N . PRO A 1 267 ? -1.315 -19.307 11.815 1.00 53.50 267 PRO A N 1
ATOM 2059 C CA . PRO A 1 267 ? -0.524 -20.514 11.584 1.00 53.50 267 PRO A CA 1
ATOM 2060 C C . PRO A 1 267 ? -0.026 -20.573 10.131 1.00 53.50 267 PRO A C 1
ATOM 2062 O O . PRO A 1 267 ? -0.653 -20.004 9.237 1.00 53.50 267 PRO A O 1
ATOM 2065 N N . ILE A 1 268 ? 1.072 -21.297 9.888 1.00 40.81 268 ILE A N 1
ATOM 2066 C CA . ILE A 1 268 ? 1.614 -21.525 8.537 1.00 40.81 268 ILE A CA 1
ATOM 2067 C C . ILE A 1 268 ? 0.466 -21.956 7.597 1.00 40.81 268 ILE A C 1
ATOM 2069 O O . ILE A 1 268 ? -0.341 -22.808 7.964 1.00 40.81 268 ILE A O 1
ATOM 2073 N N . ASP A 1 269 ? 0.388 -21.326 6.420 1.00 44.97 269 ASP A N 1
ATOM 2074 C CA . ASP A 1 269 ? -0.626 -21.507 5.361 1.00 44.97 269 ASP A CA 1
ATOM 2075 C C . ASP A 1 269 ? -1.999 -20.831 5.560 1.00 44.97 269 ASP A C 1
ATOM 2077 O O . ASP A 1 269 ? -2.865 -20.938 4.687 1.00 44.97 269 ASP A O 1
ATOM 2081 N N . TRP A 1 270 ? -2.215 -20.081 6.646 1.00 41.38 270 TRP A N 1
ATOM 2082 C CA . TRP A 1 270 ? -3.398 -19.220 6.776 1.00 41.38 270 TRP A CA 1
ATOM 2083 C C . TRP A 1 270 ? -3.126 -17.836 6.175 1.00 41.38 270 TRP A C 1
ATOM 2085 O O . TRP A 1 270 ? -2.028 -17.307 6.344 1.00 41.38 270 TRP A O 1
ATOM 2095 N N . PRO A 1 271 ? -4.097 -17.218 5.473 1.00 57.19 271 PRO A N 1
ATOM 2096 C CA . PRO A 1 271 ? -3.941 -15.837 5.042 1.00 57.19 271 PRO A CA 1
ATOM 2097 C C . PRO A 1 271 ? -3.844 -14.935 6.274 1.00 57.19 271 PRO A C 1
ATOM 2099 O O . PRO A 1 271 ? -4.659 -15.069 7.190 1.00 57.19 271 PRO A O 1
ATOM 2102 N N . ASP A 1 272 ? -2.877 -14.019 6.272 1.00 69.00 272 ASP A N 1
ATOM 2103 C CA . ASP A 1 272 ? -2.746 -13.002 7.314 1.00 69.00 272 ASP A CA 1
ATOM 2104 C C . ASP A 1 272 ? -4.043 -12.193 7.431 1.00 69.00 272 ASP A C 1
ATOM 2106 O O . ASP A 1 272 ? -4.761 -11.982 6.447 1.00 69.00 272 ASP A O 1
ATOM 2110 N N . GLY A 1 273 ? -4.387 -11.776 8.648 1.00 76.44 273 GLY A N 1
ATOM 2111 C CA . GLY A 1 273 ? -5.474 -10.824 8.828 1.00 76.44 273 GLY A CA 1
ATOM 2112 C C . GLY A 1 273 ? -5.029 -9.393 8.568 1.00 76.44 273 GLY A C 1
ATOM 2113 O O . GLY A 1 273 ? -3.861 -9.109 8.304 1.00 76.44 273 GLY A O 1
ATOM 2114 N N . TRP A 1 274 ? -5.989 -8.477 8.593 1.00 84.75 274 TRP A N 1
ATOM 2115 C CA . TRP A 1 274 ? -5.772 -7.116 8.119 1.00 84.75 274 TRP A CA 1
ATOM 2116 C C . TRP A 1 274 ? -6.600 -6.112 8.909 1.00 84.75 274 TRP A C 1
ATOM 2118 O O . TRP A 1 274 ? -7.674 -6.425 9.430 1.00 84.75 274 TRP A O 1
ATOM 2128 N N . ALA A 1 275 ? -6.103 -4.879 8.946 1.00 89.44 275 ALA A N 1
ATOM 2129 C CA . ALA A 1 275 ? -6.809 -3.734 9.488 1.00 89.44 275 ALA A CA 1
ATOM 2130 C C . ALA A 1 275 ? -6.479 -2.478 8.680 1.00 89.44 275 ALA A C 1
ATOM 2132 O O . ALA A 1 275 ? -5.317 -2.230 8.353 1.00 89.44 275 ALA A O 1
ATOM 2133 N N . LEU A 1 276 ? -7.513 -1.704 8.361 1.00 92.19 276 LEU A N 1
ATOM 2134 C CA . LEU A 1 276 ? -7.454 -0.506 7.538 1.00 92.19 276 LEU A CA 1
ATOM 2135 C C . LEU A 1 276 ? -8.126 0.664 8.255 1.00 92.19 276 LEU A C 1
ATOM 2137 O O . LEU A 1 276 ? -9.250 0.529 8.736 1.00 92.19 276 LEU A O 1
ATOM 2141 N N . LEU A 1 277 ? -7.455 1.812 8.278 1.00 93.69 277 LEU A N 1
ATOM 2142 C CA . LEU A 1 277 ? -8.050 3.102 8.604 1.00 93.69 277 LEU A CA 1
ATOM 2143 C C . LEU A 1 277 ? -8.640 3.688 7.322 1.00 93.69 277 LEU A C 1
ATOM 2145 O O . LEU A 1 277 ? -7.915 3.961 6.366 1.00 93.69 277 LEU A O 1
ATOM 2149 N N . MET A 1 278 ? -9.950 3.862 7.295 1.00 94.56 278 MET A N 1
ATOM 2150 C CA . MET A 1 278 ? -10.671 4.399 6.149 1.00 94.56 278 MET A CA 1
ATOM 2151 C C . MET A 1 278 ? -10.632 5.939 6.135 1.00 94.56 278 MET A C 1
ATOM 2153 O O . MET A 1 278 ? -10.347 6.558 7.164 1.00 94.56 278 MET A O 1
ATOM 2157 N N . PRO A 1 279 ? -10.938 6.587 4.993 1.00 91.69 279 PRO A N 1
ATOM 2158 C CA . PRO A 1 279 ? -10.970 8.050 4.892 1.00 91.69 279 PRO A CA 1
ATOM 2159 C C . PRO A 1 279 ? -11.953 8.744 5.844 1.00 91.69 279 PRO A C 1
ATOM 2161 O O . PRO A 1 279 ? -11.751 9.905 6.185 1.00 91.69 279 PRO A O 1
ATOM 2164 N N . ASP A 1 280 ? -13.007 8.045 6.268 1.00 92.81 280 ASP A N 1
ATOM 2165 C CA . ASP A 1 280 ? -14.012 8.517 7.229 1.00 92.81 280 ASP A CA 1
ATOM 2166 C C . ASP A 1 280 ? -13.632 8.237 8.694 1.00 92.81 280 ASP A C 1
ATOM 2168 O O . ASP A 1 280 ? -14.482 8.299 9.578 1.00 92.81 280 ASP A O 1
ATOM 2172 N N . GLU A 1 281 ? -12.362 7.902 8.945 1.00 92.56 281 GLU A N 1
ATOM 2173 C CA . GLU A 1 281 ? -11.804 7.523 10.249 1.00 92.56 281 GLU A CA 1
ATOM 2174 C C . GLU A 1 281 ? -12.369 6.219 10.833 1.00 92.56 281 GLU A C 1
ATOM 2176 O O . GLU A 1 281 ? -11.982 5.807 11.932 1.00 92.56 281 GLU A O 1
ATOM 2181 N N . SER A 1 282 ? -13.241 5.519 10.099 1.00 94.56 282 SER A N 1
ATOM 2182 C CA . SER A 1 282 ? -13.665 4.182 10.489 1.00 94.56 282 SER A CA 1
ATOM 2183 C C . SER A 1 282 ? -12.516 3.190 10.342 1.00 94.56 282 SER A C 1
ATOM 2185 O O . SER A 1 282 ? -11.654 3.296 9.465 1.00 94.56 282 SER A O 1
ATOM 2187 N N . VAL A 1 283 ? -12.496 2.192 11.216 1.00 94.62 283 VAL A N 1
ATOM 2188 C CA . VAL A 1 283 ? -11.506 1.121 11.178 1.00 94.62 283 VAL A CA 1
ATOM 2189 C C . VAL A 1 283 ? -12.178 -0.152 10.709 1.00 94.62 283 VAL A C 1
ATOM 2191 O O . VAL A 1 283 ? -13.109 -0.651 11.342 1.00 94.62 283 VAL A O 1
ATOM 2194 N N . ARG A 1 284 ? -11.695 -0.691 9.591 1.00 92.69 284 ARG A N 1
ATOM 2195 C CA . ARG A 1 284 ? -12.160 -1.960 9.034 1.00 92.69 284 ARG A CA 1
ATOM 2196 C C . ARG A 1 284 ? -11.129 -3.034 9.283 1.00 92.69 284 ARG A C 1
ATOM 2198 O O . ARG A 1 284 ? -9.957 -2.817 9.004 1.00 92.69 284 ARG A O 1
ATOM 2205 N N . PHE A 1 285 ? -11.544 -4.186 9.787 1.00 90.25 285 PHE A N 1
ATOM 2206 C CA . PHE A 1 285 ? -10.597 -5.241 10.129 1.00 90.25 285 PHE A CA 1
ATOM 2207 C C . PHE A 1 285 ? -11.245 -6.620 10.130 1.00 90.25 285 PHE A C 1
ATOM 2209 O O . PHE A 1 285 ? -12.443 -6.765 10.384 1.00 90.25 285 PHE A O 1
ATOM 2216 N N . ALA A 1 286 ? -10.453 -7.643 9.823 1.00 85.69 286 ALA A N 1
ATOM 2217 C CA . ALA A 1 286 ? -10.893 -9.030 9.865 1.00 85.69 286 ALA A CA 1
ATOM 2218 C C . ALA A 1 286 ? -9.717 -9.971 10.169 1.00 85.69 286 ALA A C 1
ATOM 2220 O O . ALA A 1 286 ? -8.596 -9.713 9.720 1.00 85.69 286 ALA A O 1
ATOM 2221 N N . PRO A 1 287 ? -9.966 -11.084 10.883 1.00 75.62 287 PRO A N 1
ATOM 2222 C CA . PRO A 1 287 ? -8.973 -12.126 11.056 1.00 75.62 287 PRO A CA 1
ATOM 2223 C C . PRO A 1 287 ? -8.926 -12.973 9.779 1.00 75.62 287 PRO A C 1
ATOM 2225 O O . PRO A 1 287 ? -9.924 -13.578 9.375 1.00 75.62 287 PRO A O 1
ATOM 2228 N N . GLY A 1 288 ? -7.754 -13.004 9.157 1.00 71.81 288 GLY A N 1
ATOM 2229 C CA . GLY A 1 288 ? -7.496 -13.686 7.898 1.00 71.81 288 GLY A CA 1
ATOM 2230 C C . GLY A 1 288 ? -8.193 -13.103 6.663 1.00 71.81 288 GLY A C 1
ATOM 2231 O O . GLY A 1 288 ? -9.110 -12.278 6.714 1.00 71.81 288 GLY A O 1
ATOM 2232 N N . GLY A 1 289 ? -7.755 -13.594 5.508 1.00 69.62 289 GLY A N 1
ATOM 2233 C CA . GLY A 1 289 ? -8.291 -13.226 4.200 1.00 69.62 289 GLY A CA 1
ATOM 2234 C C . GLY A 1 289 ? -7.762 -11.886 3.687 1.00 69.62 289 GLY A C 1
ATOM 2235 O O . GLY A 1 289 ? -6.770 -11.361 4.168 1.00 69.62 289 GLY A O 1
ATOM 2236 N N . PHE A 1 290 ? -8.422 -11.331 2.667 1.00 66.62 290 PHE A N 1
ATOM 2237 C CA . PHE A 1 290 ? -8.034 -10.050 2.065 1.00 66.62 290 PHE A CA 1
ATOM 2238 C C . PHE A 1 290 ? -9.154 -9.010 2.224 1.00 66.62 290 PHE A C 1
ATOM 2240 O O . PHE A 1 290 ? -10.328 -9.395 2.135 1.00 66.62 290 PHE A O 1
ATOM 2247 N N . PRO A 1 291 ? -8.828 -7.705 2.346 1.00 62.00 291 PRO A N 1
ATOM 2248 C CA . PRO A 1 291 ? -9.810 -6.633 2.555 1.00 62.00 291 PRO A CA 1
ATOM 2249 C C . PRO A 1 291 ? -10.959 -6.592 1.544 1.00 62.00 291 PRO A C 1
ATOM 2251 O O . PRO A 1 291 ? -12.075 -6.185 1.852 1.00 62.00 291 PRO A O 1
ATOM 2254 N N . TRP A 1 292 ? -10.696 -7.062 0.328 1.00 65.69 292 TRP A N 1
ATOM 2255 C CA . TRP A 1 292 ? -11.610 -7.016 -0.816 1.00 65.69 292 TRP A CA 1
ATOM 2256 C C . TRP A 1 292 ? -12.493 -8.260 -0.956 1.00 65.69 292 TRP A C 1
ATOM 2258 O O . TRP A 1 292 ? -13.354 -8.300 -1.829 1.00 65.69 292 TRP A O 1
ATOM 2268 N N . LYS A 1 293 ? -12.239 -9.305 -0.160 1.00 57.31 293 LYS A N 1
ATOM 2269 C CA . LYS A 1 293 ? -12.905 -10.612 -0.286 1.00 57.31 293 LYS A CA 1
ATOM 2270 C C . LYS A 1 293 ? -13.721 -11.006 0.946 1.00 57.31 293 LYS A C 1
ATOM 2272 O O . LYS A 1 293 ? -14.431 -12.003 0.883 1.00 57.31 293 LYS A O 1
ATOM 2277 N N . SER A 1 294 ? -13.612 -10.272 2.057 1.00 61.28 294 SER A N 1
ATOM 2278 C CA . SER A 1 294 ? -14.211 -10.687 3.329 1.00 61.28 294 SER A CA 1
ATOM 2279 C C . SER A 1 294 ? -15.585 -10.056 3.562 1.00 61.28 294 SER A C 1
ATOM 2281 O O . SER A 1 294 ? -15.690 -8.854 3.803 1.00 61.28 294 SER A O 1
ATOM 2283 N N . ALA A 1 295 ? -16.633 -10.886 3.534 1.00 60.69 295 ALA A N 1
ATOM 2284 C CA . ALA A 1 295 ? -17.972 -10.528 4.010 1.00 60.69 295 ALA A CA 1
ATOM 2285 C C . ALA A 1 295 ? -18.041 -10.411 5.548 1.00 60.69 295 ALA A C 1
ATOM 2287 O O . ALA A 1 295 ? -18.991 -9.841 6.078 1.00 60.69 295 ALA A O 1
ATOM 2288 N N . ASP A 1 296 ? -17.012 -10.896 6.254 1.00 71.50 296 ASP A N 1
ATOM 2289 C CA . ASP A 1 296 ? -16.969 -10.987 7.716 1.00 71.50 296 ASP A CA 1
ATOM 2290 C C . ASP A 1 296 ? -16.201 -9.831 8.382 1.00 71.50 296 ASP A C 1
ATOM 2292 O O . ASP A 1 296 ? -15.719 -9.962 9.509 1.00 71.50 296 ASP A O 1
ATOM 2296 N N . ALA A 1 297 ? -16.024 -8.711 7.680 1.00 85.56 297 ALA A N 1
ATOM 2297 C CA . ALA A 1 297 ? -15.276 -7.574 8.201 1.00 85.56 297 ALA A CA 1
ATOM 2298 C C . ALA A 1 297 ? -16.028 -6.869 9.337 1.00 85.56 297 ALA A C 1
ATOM 2300 O O . ALA A 1 297 ? -17.233 -6.627 9.253 1.00 85.56 297 ALA A O 1
ATOM 2301 N N . TYR A 1 298 ? -15.285 -6.479 10.368 1.00 88.69 298 TYR A N 1
ATOM 2302 C CA . TYR A 1 298 ? -15.758 -5.551 11.382 1.00 88.69 298 TYR A CA 1
ATOM 2303 C C . TYR A 1 298 ? -15.546 -4.130 10.890 1.00 88.69 298 TYR A C 1
ATOM 2305 O O . TYR A 1 298 ? -14.566 -3.843 10.198 1.00 88.69 298 TYR A O 1
ATOM 2313 N N . ILE A 1 299 ? -16.468 -3.251 11.261 1.00 92.62 299 ILE A N 1
ATOM 2314 C CA . ILE A 1 299 ? -16.399 -1.814 11.012 1.00 92.62 299 ILE A CA 1
ATOM 2315 C C . ILE A 1 299 ? -16.536 -1.125 12.363 1.00 92.62 299 ILE A C 1
ATOM 2317 O O . ILE A 1 299 ? -17.555 -1.286 13.029 1.00 92.62 299 ILE A O 1
ATOM 2321 N N . ALA A 1 300 ? -15.506 -0.397 12.776 1.00 94.25 300 ALA A N 1
ATOM 2322 C CA . ALA A 1 300 ? -15.477 0.397 13.993 1.00 94.25 300 ALA A CA 1
ATOM 2323 C C . ALA A 1 300 ? -15.515 1.882 13.621 1.00 94.25 300 ALA A C 1
ATOM 2325 O O . ALA A 1 300 ? -14.513 2.447 13.194 1.00 94.25 300 ALA A O 1
ATOM 2326 N N . GLU A 1 301 ? -16.673 2.512 13.776 1.00 96.75 301 GLU A N 1
ATOM 2327 C CA . GLU A 1 301 ? -16.883 3.932 13.484 1.00 96.75 301 GLU A CA 1
ATOM 2328 C C . GLU A 1 301 ? -16.636 4.761 14.752 1.00 96.75 301 GLU A C 1
ATOM 2330 O O . GLU A 1 301 ? -17.174 4.395 15.803 1.00 96.75 301 GLU A O 1
ATOM 2335 N N . PRO A 1 302 ? -15.873 5.867 14.710 1.00 96.81 302 PRO A N 1
ATOM 2336 C CA . PRO A 1 302 ? -15.729 6.754 15.860 1.00 96.81 302 PRO A CA 1
ATOM 2337 C C . PRO A 1 302 ? -17.090 7.170 16.434 1.00 96.81 302 PRO A C 1
ATOM 2339 O O . PRO A 1 302 ? -18.020 7.525 15.710 1.00 96.81 302 PRO A O 1
ATOM 2342 N N . SER A 1 303 ? -17.227 7.117 17.757 1.00 95.06 303 SER A N 1
ATOM 2343 C CA . SER A 1 303 ? -18.469 7.449 18.457 1.00 95.06 303 SER A CA 1
ATOM 2344 C C . SER A 1 303 ? -18.173 8.175 19.765 1.00 95.06 303 SER A C 1
ATOM 2346 O O . SER A 1 303 ? -17.103 8.036 20.353 1.00 95.06 303 SER A O 1
ATOM 2348 N N . ALA A 1 304 ? -19.158 8.917 20.275 1.00 93.38 304 ALA A N 1
ATOM 2349 C CA . ALA A 1 304 ? -19.107 9.410 21.644 1.00 93.38 304 ALA A CA 1
ATOM 2350 C C . ALA A 1 304 ? -19.142 8.236 22.636 1.00 93.38 304 ALA A C 1
ATOM 2352 O O . ALA A 1 304 ? -19.869 7.255 22.425 1.00 93.38 304 ALA A O 1
ATOM 2353 N N . ALA A 1 305 ? -18.386 8.359 23.728 1.00 91.25 305 ALA A N 1
ATOM 2354 C CA . ALA A 1 305 ? -18.457 7.416 24.833 1.00 91.25 305 ALA A CA 1
ATOM 2355 C C . ALA A 1 305 ? -19.847 7.476 25.498 1.00 91.25 305 ALA A C 1
ATOM 2357 O O . ALA A 1 305 ? -20.388 8.568 25.710 1.00 91.25 305 ALA A O 1
ATOM 2358 N N . PRO A 1 306 ? -20.449 6.326 25.844 1.00 90.25 306 PRO A N 1
ATOM 2359 C CA . PRO A 1 306 ? -21.700 6.310 26.581 1.00 90.25 306 PRO A CA 1
ATOM 2360 C C . PRO A 1 306 ? -21.485 6.826 28.010 1.00 90.25 306 PRO A C 1
ATOM 2362 O O . PRO A 1 306 ? -20.401 6.705 28.578 1.00 90.25 306 PRO A O 1
ATOM 2365 N N . GLN A 1 307 ? -22.549 7.339 28.635 1.00 88.62 307 GLN A N 1
ATOM 2366 C CA . GLN A 1 307 ? -22.508 7.756 30.047 1.00 88.62 307 GLN A CA 1
ATOM 2367 C C . GLN A 1 307 ? -22.184 6.589 30.994 1.00 88.62 307 GLN A C 1
ATOM 2369 O O . GLN A 1 307 ? -21.599 6.792 32.055 1.00 88.62 307 GLN A O 1
ATOM 2374 N N . ALA A 1 308 ? -22.552 5.366 30.606 1.00 89.25 308 ALA A N 1
ATOM 2375 C CA . ALA A 1 308 ? -22.197 4.139 31.300 1.00 89.25 308 ALA A CA 1
ATOM 2376 C C . ALA A 1 308 ? -21.949 3.018 30.283 1.00 89.25 308 ALA A C 1
ATOM 2378 O O . ALA A 1 308 ? -22.757 2.793 29.386 1.00 89.25 308 ALA A O 1
ATOM 2379 N N . TRP A 1 309 ? -20.847 2.294 30.461 1.00 86.06 309 TRP A N 1
ATOM 2380 C CA . TRP A 1 309 ? -20.423 1.193 29.588 1.00 86.06 309 TRP A CA 1
ATOM 2381 C C . TRP A 1 309 ? -21.117 -0.147 29.885 1.00 86.06 309 TRP A C 1
ATOM 2383 O O . TRP A 1 309 ? -20.986 -1.102 29.127 1.00 86.06 309 TRP A O 1
ATOM 2393 N N . GLY A 1 310 ? -21.873 -0.226 30.983 1.00 87.25 310 GLY A N 1
ATOM 2394 C CA . GLY A 1 310 ? -22.513 -1.461 31.432 1.00 87.25 310 GLY A CA 1
ATOM 2395 C C . GLY A 1 310 ? -21.588 -2.356 32.271 1.00 87.25 310 GLY A C 1
ATOM 2396 O O . GLY A 1 310 ? -20.553 -1.902 32.769 1.00 87.25 310 GLY A O 1
ATOM 2397 N N . PRO A 1 311 ? -21.990 -3.617 32.511 1.00 90.12 311 PRO A N 1
ATOM 2398 C CA . PRO A 1 311 ? -21.257 -4.524 33.383 1.00 90.12 311 PRO A CA 1
ATOM 2399 C C . PRO A 1 311 ? -19.945 -4.994 32.748 1.00 90.12 311 PRO A C 1
ATOM 2401 O O . PRO A 1 311 ? -19.843 -5.173 31.532 1.00 90.12 311 PRO A O 1
ATOM 2404 N N . ARG A 1 312 ? -18.952 -5.255 33.601 1.00 87.25 312 ARG A N 1
ATOM 2405 C CA . ARG A 1 312 ? -17.704 -5.921 33.217 1.00 87.25 312 ARG A CA 1
ATOM 2406 C C . ARG A 1 312 ? -17.826 -7.429 33.374 1.00 87.25 312 ARG A C 1
ATOM 2408 O O . ARG A 1 312 ? -18.473 -7.915 34.300 1.00 87.25 312 ARG A O 1
ATOM 2415 N N . CYS A 1 313 ? -17.176 -8.169 32.489 1.00 83.44 313 CYS A N 1
ATOM 2416 C CA . CYS A 1 313 ? -17.022 -9.603 32.613 1.00 83.44 313 CYS A CA 1
ATOM 2417 C C . CYS A 1 313 ? -16.113 -9.936 33.802 1.00 83.44 313 CYS A C 1
ATOM 2419 O O . CYS A 1 313 ? -14.994 -9.434 33.898 1.00 83.44 313 CYS A O 1
ATOM 2421 N N . GLY A 1 314 ? -16.570 -10.834 34.678 1.00 80.62 314 GLY A N 1
ATOM 2422 C CA . GLY A 1 314 ? -15.789 -11.287 35.833 1.00 80.62 314 GLY A CA 1
ATOM 2423 C C . GLY A 1 314 ? -14.531 -12.092 35.480 1.00 80.62 314 GLY A C 1
ATOM 2424 O O . GLY A 1 314 ? -13.670 -12.249 36.338 1.00 80.62 314 GLY A O 1
ATOM 2425 N N . THR A 1 315 ? -14.408 -12.588 34.244 1.00 79.62 315 THR A N 1
ATOM 2426 C CA . THR A 1 315 ? -13.270 -13.411 33.802 1.00 79.62 315 THR A CA 1
ATOM 2427 C C . THR A 1 315 ? -12.159 -12.575 33.174 1.00 79.62 315 THR A C 1
ATOM 2429 O O . THR A 1 315 ? -11.009 -12.687 33.587 1.00 79.62 315 THR A O 1
ATOM 2432 N N . CYS A 1 316 ? -12.476 -11.735 32.184 1.00 78.81 316 CYS A N 1
ATOM 2433 C CA . CYS A 1 316 ? -11.469 -10.954 31.455 1.00 78.81 316 CYS A CA 1
ATOM 2434 C C . CYS A 1 316 ? -11.412 -9.470 31.849 1.00 78.81 316 CYS A C 1
ATOM 2436 O O . CYS A 1 316 ? -10.486 -8.778 31.435 1.00 78.81 316 CYS A O 1
ATOM 2438 N N . GLY A 1 317 ? -12.382 -8.964 32.619 1.00 80.44 317 GLY A N 1
ATOM 2439 C CA . GLY A 1 317 ? -12.436 -7.567 33.061 1.00 80.44 317 GLY A CA 1
ATOM 2440 C C . GLY A 1 317 ? -12.920 -6.549 32.017 1.00 80.44 317 GLY A C 1
ATOM 2441 O O . GLY A 1 317 ? -13.131 -5.393 32.389 1.00 80.44 317 GLY A O 1
ATOM 2442 N N . TRP A 1 318 ? -13.134 -6.956 30.761 1.00 85.12 318 TRP A N 1
ATOM 2443 C CA . TRP A 1 318 ? -13.698 -6.123 29.686 1.00 85.12 318 TRP A CA 1
ATOM 2444 C C . TRP A 1 318 ? -15.208 -5.920 29.837 1.00 85.12 318 TRP A C 1
ATOM 2446 O O . TRP A 1 318 ? -15.865 -6.666 30.571 1.00 85.12 318 TRP A O 1
ATOM 2456 N N . TYR A 1 319 ? -15.781 -4.910 29.175 1.00 88.06 319 TYR A N 1
ATOM 2457 C CA . TYR A 1 319 ? -17.232 -4.733 29.174 1.00 88.06 319 TYR A CA 1
ATOM 2458 C C . TYR A 1 319 ? -17.894 -5.852 28.375 1.00 88.06 319 TYR A C 1
ATOM 2460 O O . TYR A 1 319 ? -17.408 -6.276 27.332 1.00 88.06 319 TYR A O 1
ATOM 2468 N N . VAL A 1 320 ? -19.042 -6.334 28.854 1.00 82.69 320 VAL A N 1
ATOM 2469 C CA . VAL A 1 320 ? -19.749 -7.459 28.215 1.00 82.69 320 VAL A CA 1
ATOM 2470 C C . VAL A 1 320 ? -20.127 -7.146 26.759 1.00 82.69 320 VAL A C 1
ATOM 2472 O O . VAL A 1 320 ? -20.178 -8.046 25.925 1.00 82.69 320 VAL A O 1
ATOM 2475 N N . THR A 1 321 ? -20.347 -5.871 26.433 1.00 80.69 321 THR A N 1
ATOM 2476 C CA . THR A 1 321 ? -20.628 -5.389 25.072 1.00 80.69 321 THR A CA 1
ATOM 2477 C C . THR A 1 321 ? -19.423 -5.436 24.136 1.00 80.69 321 THR A C 1
ATOM 2479 O O . THR A 1 321 ? -19.588 -5.192 22.951 1.00 80.69 321 THR A O 1
ATOM 2482 N N . GLU A 1 322 ? -18.221 -5.714 24.633 1.00 85.75 322 GLU A N 1
ATOM 2483 C CA . GLU A 1 322 ? -16.985 -5.789 23.840 1.00 85.75 322 GLU A CA 1
ATOM 2484 C C . GLU A 1 322 ? -16.639 -7.233 23.449 1.00 85.75 322 GLU A C 1
ATOM 2486 O O . GLU A 1 322 ? -15.613 -7.494 22.827 1.00 85.75 322 GLU A O 1
ATOM 2491 N N . HIS A 1 323 ? -17.487 -8.196 23.820 1.00 76.75 323 HIS A N 1
ATOM 2492 C CA . HIS A 1 323 ? -17.247 -9.609 23.568 1.00 76.75 323 HIS A CA 1
ATOM 2493 C C . HIS A 1 323 ? -17.761 -10.059 22.199 1.00 76.75 323 HIS A C 1
ATOM 2495 O O . HIS A 1 323 ? -18.949 -9.939 21.875 1.00 76.75 323 HIS A O 1
ATOM 2501 N N . ASP A 1 324 ? -16.889 -10.734 21.447 1.00 70.44 324 ASP A N 1
ATOM 2502 C CA . ASP A 1 324 ? -17.288 -11.509 20.277 1.00 70.44 324 ASP A CA 1
ATOM 2503 C C . ASP A 1 324 ? -17.084 -13.016 20.496 1.00 70.44 324 ASP A C 1
ATOM 2505 O O . ASP A 1 324 ? -16.013 -13.546 20.196 1.00 70.44 324 ASP A O 1
ATOM 2509 N N . PRO A 1 325 ? -18.114 -13.748 20.962 1.00 57.09 325 PRO A N 1
ATOM 2510 C CA . PRO A 1 325 ? -18.023 -15.197 21.148 1.00 57.09 325 PRO A CA 1
ATOM 2511 C C . PRO A 1 325 ? -17.724 -16.006 19.872 1.00 57.09 325 PRO A C 1
ATOM 2513 O O . PRO A 1 325 ? -17.193 -17.106 19.978 1.00 57.09 325 PRO A O 1
ATOM 2516 N N . ALA A 1 326 ? -18.029 -15.492 18.674 1.00 59.47 326 ALA A N 1
ATOM 2517 C CA . ALA A 1 326 ? -17.829 -16.225 17.420 1.00 59.47 326 ALA A CA 1
ATOM 2518 C C . ALA A 1 326 ? -16.371 -16.181 16.942 1.00 59.47 326 ALA A C 1
ATOM 2520 O O . ALA A 1 326 ? -15.905 -17.114 16.291 1.00 59.47 326 ALA A O 1
ATOM 2521 N N . ARG A 1 327 ? -15.648 -15.102 17.260 1.00 59.94 327 ARG A N 1
ATOM 2522 C CA . ARG A 1 327 ? -14.242 -14.914 16.866 1.00 59.94 327 ARG A CA 1
ATOM 2523 C C . ARG A 1 327 ? -13.275 -14.865 18.056 1.00 59.94 327 ARG A C 1
ATOM 2525 O O . ARG A 1 327 ? -12.074 -14.741 17.850 1.00 59.94 327 ARG A O 1
ATOM 2532 N N . GLY A 1 328 ? -13.779 -14.998 19.287 1.00 54.28 328 GLY A N 1
ATOM 2533 C CA . GLY A 1 328 ? -12.984 -15.021 20.519 1.00 54.28 328 GLY A CA 1
ATOM 2534 C C . GLY A 1 328 ? -12.437 -13.657 20.945 1.00 54.28 328 GLY A C 1
ATOM 2535 O O . GLY A 1 328 ? -11.501 -13.596 21.742 1.00 54.28 328 GLY A O 1
ATOM 2536 N N . TRP A 1 329 ? -12.989 -12.560 20.422 1.00 61.47 329 TRP A N 1
ATOM 2537 C CA . TRP A 1 329 ? -12.505 -11.217 20.739 1.00 61.47 329 TRP A CA 1
ATOM 2538 C C . TRP A 1 329 ? -12.952 -10.819 22.150 1.00 61.47 329 TRP A C 1
ATOM 2540 O O . TRP A 1 329 ? -14.081 -11.108 22.555 1.00 61.47 329 TRP A O 1
ATOM 2550 N N . GLY A 1 330 ? -12.051 -10.192 22.914 1.00 52.12 330 GLY A N 1
ATOM 2551 C CA . GLY A 1 330 ? -12.299 -9.813 24.312 1.00 52.12 330 GLY A CA 1
ATOM 2552 C C . GLY A 1 330 ? -11.898 -10.865 25.357 1.00 52.12 330 GLY A C 1
ATOM 2553 O O . GLY A 1 330 ? -12.421 -10.856 26.470 1.00 52.12 330 GLY A O 1
ATOM 2554 N N . ARG A 1 331 ? -10.969 -11.781 25.031 1.00 53.25 331 ARG A N 1
ATOM 2555 C CA . ARG A 1 331 ? -10.353 -12.783 25.943 1.00 53.25 331 ARG A CA 1
ATOM 2556 C C . ARG A 1 331 ? -11.306 -13.770 26.634 1.00 53.25 331 ARG A C 1
ATOM 2558 O O . ARG A 1 331 ? -10.843 -14.649 27.356 1.00 53.25 331 ARG A O 1
ATOM 2565 N N . CYS A 1 332 ? -12.608 -13.687 26.390 1.00 51.84 332 CYS A N 1
ATOM 2566 C CA . CYS A 1 332 ? -13.581 -14.697 26.785 1.00 51.84 332 CYS A CA 1
ATOM 2567 C C . CYS A 1 332 ? -14.073 -15.419 25.535 1.00 51.84 332 CYS A C 1
ATOM 2569 O O . CYS A 1 332 ? -15.113 -15.074 24.977 1.00 51.84 332 CYS A O 1
ATOM 2571 N N . SER A 1 333 ? -13.333 -16.431 25.081 1.00 46.00 333 SER A N 1
ATOM 2572 C CA . SER A 1 333 ? -13.925 -17.380 24.140 1.00 46.00 333 SER A CA 1
ATOM 2573 C C . SER A 1 333 ? -15.070 -18.102 24.858 1.00 46.00 333 SER A C 1
ATOM 2575 O O . SER A 1 333 ? -14.886 -18.648 25.944 1.00 46.00 333 SER A O 1
ATOM 2577 N N . SER A 1 334 ? -16.264 -18.108 24.270 1.00 40.31 334 SER A N 1
ATOM 2578 C CA . SER A 1 334 ? -17.401 -18.908 24.741 1.00 40.31 334 SER A CA 1
ATOM 2579 C C . SER A 1 334 ? -17.202 -20.410 24.522 1.00 40.31 334 SER A C 1
ATOM 2581 O O . SER A 1 334 ? -18.170 -21.164 24.571 1.00 40.31 334 SER A O 1
ATOM 2583 N N . PHE A 1 335 ? -15.973 -20.873 24.277 1.00 37.59 335 PHE A N 1
ATOM 2584 C CA . PHE A 1 335 ? -15.679 -22.293 24.213 1.00 37.59 335 PHE A CA 1
ATOM 2585 C C . PHE A 1 335 ? -15.536 -22.831 25.640 1.00 37.59 335 PHE A C 1
ATOM 2587 O O . PHE A 1 335 ? -14.451 -23.168 26.107 1.00 37.59 335 PHE A O 1
ATOM 2594 N N . GLN A 1 336 ? -16.658 -22.884 26.361 1.00 33.91 336 GLN A N 1
ATOM 2595 C CA . GLN A 1 336 ? -16.791 -23.882 27.411 1.00 33.91 336 GLN A CA 1
ATOM 2596 C C . GLN A 1 336 ? -16.897 -25.232 26.686 1.00 33.91 336 GLN A C 1
ATOM 2598 O O . GLN A 1 336 ? -17.843 -25.408 25.913 1.00 33.91 336 GLN A O 1
ATOM 2603 N N . PRO A 1 337 ? -15.943 -26.173 26.852 1.00 30.41 337 PRO A N 1
ATOM 2604 C CA . PRO A 1 337 ? -16.207 -27.550 26.451 1.00 30.41 337 PRO A CA 1
ATOM 2605 C C . PRO A 1 337 ? -17.514 -27.984 27.128 1.00 30.41 337 PRO A C 1
ATOM 2607 O O . PRO A 1 337 ? -17.755 -27.547 28.258 1.00 30.41 337 PRO A O 1
ATOM 2610 N N . PRO A 1 338 ? -18.373 -28.781 26.467 1.00 32.38 338 PRO A N 1
ATOM 2611 C CA . PRO A 1 338 ? -19.619 -29.219 27.074 1.00 32.38 338 PRO A CA 1
ATOM 2612 C C . PRO A 1 338 ? -19.285 -29.921 28.388 1.00 32.38 338 PRO A C 1
ATOM 2614 O O . PRO A 1 338 ? -18.687 -30.995 28.404 1.00 32.38 338 PRO A O 1
ATOM 2617 N N . THR A 1 339 ? -19.612 -29.272 29.500 1.00 42.16 339 THR A N 1
ATOM 2618 C CA . THR A 1 339 ? -19.649 -29.922 30.797 1.00 42.16 339 THR A CA 1
ATOM 2619 C C . THR A 1 339 ? -21.010 -30.562 30.894 1.00 42.16 339 THR A C 1
ATOM 2621 O O . THR A 1 339 ? -21.956 -29.882 31.269 1.00 42.16 339 THR A O 1
ATOM 2624 N N . ASP A 1 340 ? -21.091 -31.842 30.555 1.00 37.50 340 ASP A N 1
ATOM 2625 C CA . ASP A 1 340 ? -22.162 -32.696 31.042 1.00 37.50 340 ASP A CA 1
ATOM 2626 C C . ASP A 1 340 ? -21.597 -34.074 31.418 1.00 37.50 340 ASP A C 1
ATOM 2628 O O . ASP A 1 340 ? -21.089 -34.800 30.568 1.00 37.50 340 ASP A O 1
ATOM 2632 N N . ILE A 1 341 ? -21.690 -34.327 32.732 1.00 38.50 341 ILE A N 1
ATOM 2633 C CA . ILE A 1 341 ? -22.082 -35.564 33.436 1.00 38.50 341 ILE A CA 1
ATOM 2634 C C . ILE A 1 341 ? -21.294 -36.847 33.148 1.00 38.50 341 ILE A C 1
ATOM 2636 O O . ILE A 1 341 ? -21.491 -37.476 32.085 1.00 38.50 341 ILE A O 1
#